Protein AF-A0A1J1JBU9-F1 (afdb_monomer)

Structure (mmCIF, N/CA/C/O backbone):
data_AF-A0A1J1JBU9-F1
#
_entry.id   AF-A0A1J1JBU9-F1
#
loop_
_atom_site.group_PDB
_atom_site.id
_atom_site.type_symbol
_atom_site.label_atom_id
_atom_site.label_alt_id
_atom_site.label_comp_id
_atom_site.label_asym_id
_atom_site.label_entity_id
_atom_site.label_seq_id
_atom_site.pdbx_PDB_ins_code
_atom_site.Cartn_x
_atom_site.Cartn_y
_atom_site.Cartn_z
_atom_site.occupancy
_atom_site.B_iso_or_equiv
_atom_site.auth_seq_id
_atom_site.auth_comp_id
_atom_site.auth_asym_id
_atom_site.auth_atom_id
_atom_site.pdbx_PDB_model_num
ATOM 1 N N . MET A 1 1 ? 31.302 6.892 -19.883 1.00 49.50 1 MET A N 1
ATOM 2 C CA . MET A 1 1 ? 31.141 7.578 -18.587 1.00 49.50 1 MET A CA 1
ATOM 3 C C . MET A 1 1 ? 31.429 6.547 -17.515 1.00 49.50 1 MET A C 1
ATOM 5 O O . MET A 1 1 ? 30.830 5.484 -17.588 1.00 49.50 1 MET A O 1
ATOM 9 N N . SER A 1 2 ? 32.367 6.813 -16.609 1.00 53.41 2 SER A N 1
ATOM 10 C CA . SER A 1 2 ? 32.576 6.003 -15.405 1.00 53.41 2 SER A CA 1
ATOM 11 C C . SER A 1 2 ? 31.539 6.427 -14.364 1.00 53.41 2 SER A C 1
ATOM 13 O O . SER A 1 2 ? 31.469 7.611 -14.030 1.00 53.41 2 SER A O 1
ATOM 15 N N . PHE A 1 3 ? 30.710 5.504 -13.883 1.00 57.72 3 PHE A N 1
ATOM 16 C CA . PHE A 1 3 ? 29.814 5.781 -12.761 1.00 57.72 3 PHE A CA 1
ATOM 17 C C . PHE A 1 3 ? 30.573 5.508 -11.463 1.00 57.72 3 PHE A C 1
ATOM 19 O O . PHE A 1 3 ? 31.141 4.432 -11.307 1.00 57.72 3 PHE A O 1
ATOM 26 N N . SER A 1 4 ? 30.596 6.467 -10.539 1.00 71.12 4 SER A N 1
ATOM 27 C CA . SER A 1 4 ? 31.005 6.169 -9.167 1.00 71.12 4 SER A CA 1
ATOM 28 C C . SER A 1 4 ? 29.889 5.380 -8.471 1.00 71.12 4 SER A C 1
ATOM 30 O O . SER A 1 4 ? 28.708 5.570 -8.784 1.00 71.12 4 SER A O 1
ATOM 32 N N . THR A 1 5 ? 30.242 4.519 -7.512 1.00 74.56 5 THR A N 1
ATOM 33 C CA . THR A 1 5 ? 29.276 3.726 -6.729 1.00 74.56 5 THR A CA 1
ATOM 34 C C . THR A 1 5 ? 28.151 4.582 -6.122 1.00 74.56 5 THR A C 1
ATOM 36 O O . THR A 1 5 ? 26.988 4.224 -6.310 1.00 74.56 5 THR A O 1
ATOM 39 N N . PRO A 1 6 ? 28.420 5.763 -5.517 1.00 79.69 6 PRO A N 1
ATOM 40 C CA . PRO A 1 6 ? 27.355 6.616 -4.978 1.00 79.69 6 PRO A CA 1
ATOM 41 C C . PRO A 1 6 ? 26.410 7.173 -6.051 1.00 79.69 6 PRO A C 1
ATOM 43 O O . PRO A 1 6 ? 25.198 7.229 -5.854 1.00 79.69 6 PRO A O 1
ATOM 46 N N . THR A 1 7 ? 26.939 7.575 -7.213 1.00 81.19 7 THR A N 1
ATOM 47 C CA . THR A 1 7 ? 26.108 8.080 -8.317 1.00 81.19 7 THR A CA 1
ATOM 48 C C . THR A 1 7 ? 25.222 6.979 -8.894 1.00 81.19 7 THR A C 1
ATOM 50 O O . THR A 1 7 ? 24.068 7.235 -9.236 1.00 81.19 7 THR A O 1
ATOM 53 N N . LEU A 1 8 ? 25.736 5.752 -8.988 1.00 82.19 8 LEU A N 1
ATOM 54 C CA . LEU A 1 8 ? 24.958 4.609 -9.450 1.00 82.19 8 LEU A CA 1
ATOM 55 C C . LEU A 1 8 ? 23.860 4.231 -8.450 1.00 82.19 8 LEU A C 1
ATOM 57 O O . LEU A 1 8 ? 22.735 3.981 -8.871 1.00 82.19 8 LEU A O 1
ATOM 61 N N . GLN A 1 9 ? 24.154 4.258 -7.150 1.00 84.44 9 GLN A N 1
ATOM 62 C CA . GLN A 1 9 ? 23.177 3.983 -6.096 1.00 84.44 9 GLN A CA 1
ATOM 63 C C . GLN A 1 9 ? 22.004 4.971 -6.134 1.00 84.44 9 GLN A C 1
ATOM 65 O O . GLN A 1 9 ? 20.851 4.550 -6.147 1.00 84.44 9 GLN A O 1
ATOM 70 N N . LEU A 1 10 ? 22.285 6.274 -6.238 1.00 87.38 10 LEU A N 1
ATOM 71 C CA . LEU A 1 10 ? 21.238 7.293 -6.375 1.00 87.38 10 LEU A CA 1
ATOM 72 C C . LEU A 1 10 ? 20.350 7.036 -7.598 1.00 87.38 10 LEU A C 1
ATOM 74 O O . LEU A 1 10 ? 19.128 7.126 -7.515 1.00 87.38 10 LEU A O 1
ATOM 78 N N . LYS A 1 11 ? 20.962 6.670 -8.728 1.00 87.81 11 LYS A N 1
ATOM 79 C CA . LYS A 1 11 ? 20.240 6.373 -9.967 1.00 87.81 11 LYS A CA 1
ATOM 80 C C . LYS A 1 11 ? 19.391 5.106 -9.862 1.00 87.81 11 LYS A C 1
ATOM 82 O O . LYS A 1 11 ? 18.284 5.076 -10.391 1.00 87.81 11 LYS A O 1
ATOM 87 N N . ILE A 1 12 ? 19.899 4.071 -9.193 1.00 90.88 12 ILE A N 1
ATOM 88 C CA . ILE A 1 12 ? 19.150 2.849 -8.881 1.00 90.88 12 ILE A CA 1
ATOM 89 C C . ILE A 1 12 ? 17.897 3.205 -8.079 1.00 90.88 12 ILE A C 1
ATOM 91 O O . ILE A 1 12 ? 16.801 2.851 -8.505 1.00 90.88 12 ILE A O 1
ATOM 95 N N . SER A 1 13 ? 18.043 3.957 -6.984 1.00 91.62 13 SER A N 1
ATOM 96 C CA . SER A 1 13 ? 16.909 4.370 -6.151 1.00 91.62 13 SER A CA 1
ATOM 97 C C . SER A 1 13 ? 15.900 5.223 -6.925 1.00 91.62 13 SER A C 1
ATOM 99 O O . SER A 1 13 ? 14.698 5.002 -6.810 1.00 91.62 13 SER A O 1
ATOM 101 N N . GLU A 1 14 ? 16.359 6.150 -7.773 1.00 91.88 14 GLU A N 1
ATOM 102 C CA . GLU A 1 14 ? 15.471 6.968 -8.610 1.00 91.88 14 GLU A CA 1
ATOM 103 C C . GLU A 1 14 ? 14.667 6.111 -9.604 1.00 91.88 14 GLU A C 1
ATOM 105 O O . GLU A 1 14 ? 13.453 6.278 -9.753 1.00 91.88 14 GLU A O 1
ATOM 110 N N . VAL A 1 15 ? 15.329 5.171 -10.288 1.00 92.38 15 VAL A N 1
ATOM 111 C CA . VAL A 1 15 ? 14.668 4.274 -11.245 1.00 92.38 15 VAL A CA 1
ATOM 112 C C . VAL A 1 15 ? 13.695 3.337 -10.532 1.00 92.38 15 VAL A C 1
ATOM 114 O O . VAL A 1 15 ? 12.565 3.191 -10.999 1.00 92.38 15 VAL A O 1
ATOM 117 N N . ALA A 1 16 ? 14.087 2.760 -9.394 1.00 93.69 16 ALA A N 1
ATOM 118 C CA . ALA A 1 16 ? 13.219 1.921 -8.572 1.00 93.69 16 ALA A CA 1
ATOM 119 C C . ALA A 1 16 ? 11.968 2.688 -8.120 1.00 93.69 16 ALA A C 1
ATOM 121 O O . ALA A 1 16 ? 10.846 2.216 -8.306 1.00 93.69 16 ALA A O 1
ATOM 122 N N . GLN A 1 17 ? 12.127 3.921 -7.631 1.00 93.56 17 GLN A N 1
ATOM 123 C CA . GLN A 1 17 ? 10.994 4.756 -7.239 1.00 93.56 17 GLN A CA 1
ATOM 124 C C . GLN A 1 17 ? 10.043 5.013 -8.416 1.00 93.56 17 GLN A C 1
ATOM 126 O O . GLN A 1 17 ? 8.830 4.853 -8.278 1.00 93.56 17 GLN A O 1
ATOM 131 N N . ARG A 1 18 ? 10.567 5.357 -9.599 1.00 93.69 18 ARG A N 1
ATOM 132 C CA . ARG A 1 18 ? 9.730 5.584 -10.789 1.00 93.69 18 ARG A CA 1
ATOM 133 C C . ARG A 1 18 ? 9.019 4.320 -11.270 1.00 93.69 18 ARG A C 1
ATOM 135 O O . ARG A 1 18 ? 7.894 4.424 -11.751 1.00 93.69 18 ARG A O 1
ATOM 142 N N . LEU A 1 19 ? 9.644 3.152 -11.137 1.00 94.38 19 LEU A N 1
ATOM 143 C CA . LEU A 1 19 ? 9.018 1.864 -11.435 1.00 94.38 19 LEU A CA 1
ATOM 144 C C . LEU A 1 19 ? 7.849 1.572 -10.484 1.00 94.38 19 LEU A C 1
ATOM 146 O O . LEU A 1 19 ? 6.773 1.198 -10.953 1.00 94.38 19 LEU A O 1
ATOM 150 N N . ARG A 1 20 ? 8.002 1.826 -9.176 1.00 95.19 20 ARG A N 1
ATOM 151 C CA . ARG A 1 20 ? 6.895 1.673 -8.212 1.00 95.19 20 ARG A CA 1
ATOM 152 C C . ARG A 1 20 ? 5.715 2.575 -8.543 1.00 95.19 20 ARG A C 1
ATOM 154 O O . ARG A 1 20 ? 4.578 2.122 -8.488 1.00 95.19 20 ARG A O 1
ATOM 161 N N . LEU A 1 21 ? 5.963 3.810 -8.982 1.00 95.00 21 LEU A N 1
ATOM 162 C CA . LEU A 1 21 ? 4.896 4.743 -9.373 1.00 95.00 21 LEU A CA 1
ATOM 163 C C . LEU A 1 21 ? 4.036 4.262 -10.558 1.00 95.00 21 LEU A C 1
ATOM 165 O O . LEU A 1 21 ? 2.964 4.821 -10.778 1.00 95.00 21 LEU A O 1
ATOM 169 N N . LEU A 1 22 ? 4.468 3.246 -11.316 1.00 95.69 22 LEU A N 1
ATOM 170 C CA . LEU A 1 22 ? 3.650 2.635 -12.372 1.00 95.69 22 LEU A CA 1
ATOM 171 C C . LEU A 1 22 ? 2.566 1.695 -11.831 1.00 95.69 22 LEU A C 1
ATOM 173 O O . LEU A 1 22 ? 1.611 1.385 -12.535 1.00 95.69 22 LEU A O 1
ATOM 177 N N . THR A 1 23 ? 2.743 1.188 -10.613 1.00 95.31 23 THR A N 1
ATOM 178 C CA . THR A 1 23 ? 1.932 0.091 -10.059 1.00 95.31 23 THR A CA 1
ATOM 179 C C . THR A 1 23 ? 1.516 0.317 -8.612 1.00 95.31 23 THR A C 1
ATOM 181 O O . THR A 1 23 ? 0.792 -0.500 -8.056 1.00 95.31 23 THR A O 1
ATOM 184 N N . GLN A 1 24 ? 1.918 1.423 -7.989 1.00 96.94 24 GLN A N 1
ATOM 185 C CA . GLN A 1 24 ? 1.592 1.723 -6.602 1.00 96.94 24 GLN A CA 1
ATOM 186 C C . GLN A 1 24 ? 1.018 3.128 -6.447 1.00 96.94 24 GLN A C 1
ATOM 188 O O . GLN A 1 24 ? 1.472 4.081 -7.081 1.00 96.94 24 GLN A O 1
ATOM 193 N N . ILE A 1 25 ? 0.032 3.254 -5.560 1.00 96.75 25 ILE A N 1
ATOM 194 C CA . ILE A 1 25 ? -0.525 4.537 -5.124 1.00 96.75 25 ILE A CA 1
ATOM 195 C C . ILE A 1 25 ? -0.326 4.639 -3.620 1.00 96.75 25 ILE A C 1
ATOM 197 O O . ILE A 1 25 ? -0.803 3.780 -2.877 1.00 96.75 25 ILE A O 1
ATOM 201 N N . ASN A 1 26 ? 0.338 5.704 -3.176 1.00 96.81 26 ASN A N 1
ATOM 202 C CA . ASN A 1 26 ? 0.398 6.047 -1.764 1.00 96.81 26 ASN A CA 1
ATOM 203 C C . ASN A 1 26 ? -0.973 6.580 -1.317 1.00 96.81 26 ASN A C 1
ATOM 205 O O . ASN A 1 26 ? -1.441 7.585 -1.843 1.00 96.81 26 ASN A O 1
ATOM 209 N N . LEU A 1 27 ? -1.617 5.910 -0.362 1.00 97.56 27 LEU A N 1
ATOM 210 C CA . LEU A 1 27 ? -2.900 6.326 0.212 1.00 97.56 27 LEU A CA 1
ATOM 211 C C . LEU A 1 27 ? -2.742 7.139 1.498 1.00 97.56 27 LEU A C 1
ATOM 213 O O . LEU A 1 27 ? -3.710 7.753 1.943 1.00 97.56 27 LEU A O 1
ATOM 217 N N . GLN A 1 28 ? -1.549 7.151 2.092 1.00 96.94 28 GLN A N 1
ATOM 218 C CA . GLN A 1 28 ? -1.258 7.799 3.366 1.00 96.94 28 GLN A CA 1
ATOM 219 C C . GLN A 1 28 ? -1.810 9.239 3.475 1.00 96.94 28 GLN A C 1
ATOM 221 O O . GLN A 1 28 ? -2.500 9.517 4.452 1.00 96.94 28 GLN A O 1
ATOM 226 N N . PRO A 1 29 ? -1.620 10.154 2.499 1.00 97.12 29 PRO A N 1
ATOM 227 C CA . PRO A 1 29 ? -2.111 11.535 2.621 1.00 97.12 29 PRO A CA 1
ATOM 228 C C . PRO A 1 29 ? -3.600 11.703 2.327 1.00 97.12 29 PRO A C 1
ATOM 230 O O . PRO A 1 29 ? -4.127 12.806 2.436 1.00 97.12 29 PRO A O 1
ATOM 233 N N . HIS A 1 30 ? -4.280 10.645 1.897 1.00 97.25 30 HIS A N 1
ATOM 234 C CA . HIS A 1 30 ? -5.629 10.751 1.358 1.00 97.25 30 HIS A CA 1
ATOM 235 C C . HIS A 1 30 ? -6.706 10.331 2.363 1.00 97.25 30 HIS A C 1
ATOM 237 O O . HIS A 1 30 ? -7.892 10.455 2.062 1.00 97.25 30 HIS A O 1
ATOM 243 N N . TRP A 1 31 ? -6.323 9.826 3.536 1.00 98.38 31 TRP A N 1
ATOM 244 C CA . TRP A 1 31 ? -7.263 9.414 4.574 1.00 98.38 31 TRP A CA 1
ATOM 245 C C . TRP A 1 31 ? -8.012 10.602 5.187 1.00 98.38 31 TRP A C 1
ATOM 247 O O . TRP A 1 31 ? -7.466 11.695 5.345 1.00 98.38 31 TRP A O 1
ATOM 257 N N . GLN A 1 32 ? -9.259 10.356 5.583 1.00 98.12 32 GLN A N 1
ATOM 258 C CA . GLN A 1 32 ? -10.045 11.250 6.431 1.00 98.12 32 GLN A CA 1
ATOM 259 C C . GLN A 1 32 ? -10.190 10.630 7.818 1.00 98.12 32 GLN A C 1
ATOM 261 O O . GLN A 1 32 ? -10.494 9.444 7.936 1.00 98.12 32 GLN A O 1
ATOM 266 N N . VAL A 1 33 ? -9.992 11.424 8.862 1.00 98.12 33 VAL A N 1
ATOM 267 C CA . VAL A 1 33 ? -10.332 11.070 10.239 1.00 98.12 33 VAL A CA 1
ATOM 268 C C . VAL A 1 33 ? -11.841 11.176 10.404 1.00 98.12 33 VAL A C 1
ATOM 270 O O . VAL A 1 33 ? -12.419 12.199 10.059 1.00 98.12 33 VAL A O 1
ATOM 273 N N . ILE A 1 34 ? -12.464 10.128 10.941 1.00 97.06 34 ILE A N 1
ATOM 274 C CA . ILE A 1 34 ? -13.923 10.002 11.107 1.00 97.06 34 ILE A CA 1
ATOM 275 C C . ILE A 1 34 ? -14.293 9.608 12.547 1.00 97.06 34 ILE A C 1
ATOM 277 O O . ILE A 1 34 ? -15.109 8.714 12.802 1.00 97.06 34 ILE A O 1
ATOM 281 N N . ASN A 1 35 ? -13.619 10.212 13.526 1.00 92.06 35 ASN A N 1
ATOM 282 C CA . ASN A 1 35 ? -13.848 9.905 14.935 1.00 92.06 35 ASN A CA 1
ATOM 283 C C . ASN A 1 35 ? -15.279 10.291 15.368 1.00 92.06 35 ASN A C 1
ATOM 285 O O . ASN A 1 35 ? -15.774 11.356 14.996 1.00 92.06 35 ASN A O 1
ATOM 289 N N . PRO A 1 36 ? -15.965 9.471 16.188 1.00 85.75 36 PRO A N 1
ATOM 290 C CA . PRO A 1 36 ? -17.318 9.787 16.637 1.00 85.75 36 PRO A CA 1
ATOM 291 C C . PRO A 1 36 ? -17.384 11.107 17.415 1.00 85.75 36 PRO A C 1
ATOM 293 O O . PRO A 1 36 ? -16.692 11.272 18.416 1.00 85.75 36 PRO A O 1
ATOM 296 N N . GLY A 1 37 ? -18.275 12.009 16.999 1.00 85.88 37 GLY A N 1
ATOM 297 C CA . GLY A 1 37 ? -18.486 13.301 17.663 1.00 85.88 37 GLY A CA 1
ATOM 298 C C . GLY A 1 37 ? -17.577 14.430 17.170 1.00 85.88 37 GLY A C 1
ATOM 299 O O . GLY A 1 37 ? -17.748 15.568 17.602 1.00 85.88 37 GLY A O 1
ATOM 300 N N . GLU A 1 38 ? -16.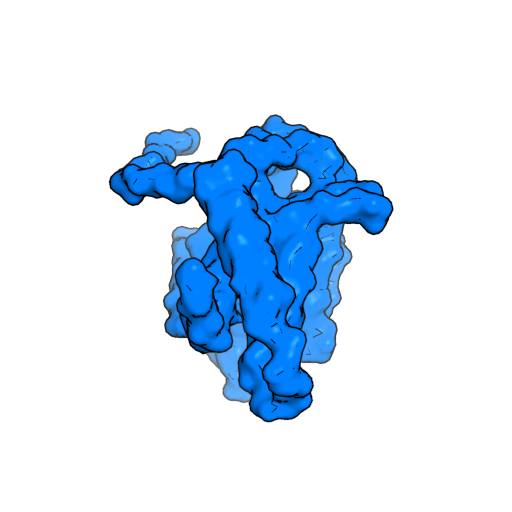669 14.139 16.240 1.00 88.12 38 GLU A N 1
ATOM 301 C CA . GLU A 1 38 ? -15.859 15.122 15.525 1.00 88.12 38 GL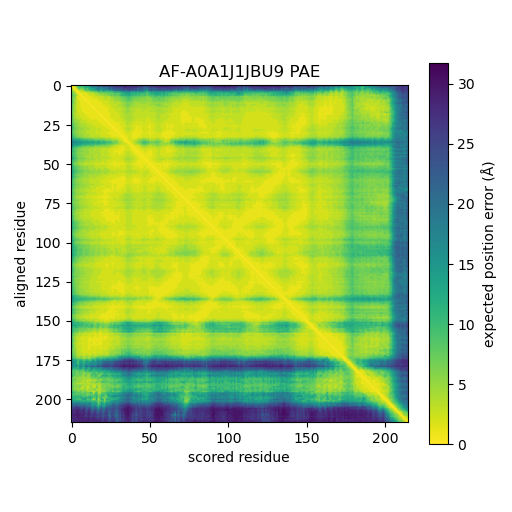U A CA 1
ATOM 302 C C . GLU A 1 38 ? -16.359 15.246 14.079 1.00 88.12 38 GLU A C 1
ATOM 304 O O . GLU A 1 38 ? -17.023 14.351 13.557 1.00 88.12 38 GLU A O 1
ATOM 309 N N . SER A 1 39 ? -16.089 16.383 13.435 1.00 91.69 39 SER A N 1
ATOM 310 C CA . SER A 1 39 ? -16.308 16.503 11.990 1.00 91.69 39 SER A CA 1
ATOM 311 C C . SER A 1 39 ? -15.171 15.822 11.237 1.00 91.69 39 SER A C 1
ATOM 313 O O . SER A 1 39 ? -14.013 15.918 11.656 1.00 91.69 39 SER A O 1
ATOM 315 N N . ASP A 1 40 ? -15.508 15.188 10.117 1.00 95.50 40 ASP A N 1
ATOM 316 C CA . ASP A 1 40 ? -14.530 14.567 9.232 1.00 95.50 40 ASP A CA 1
ATOM 317 C C . ASP A 1 40 ? -13.478 15.597 8.792 1.00 95.50 40 ASP A C 1
ATOM 319 O O . ASP A 1 40 ? -13.809 16.727 8.416 1.00 95.50 40 ASP A O 1
ATOM 323 N N . HIS A 1 41 ? -12.204 15.219 8.860 1.00 96.19 41 HIS A N 1
ATOM 324 C CA . HIS A 1 41 ? -11.090 16.092 8.490 1.00 96.19 41 HIS A CA 1
ATOM 325 C C . HIS A 1 41 ? -9.909 15.285 7.936 1.00 96.19 41 HIS A C 1
ATOM 327 O O . HIS A 1 41 ? -9.755 14.110 8.276 1.00 96.19 41 HIS A O 1
ATOM 333 N N . PRO A 1 42 ? -9.053 15.880 7.087 1.00 97.31 42 PRO A N 1
ATOM 334 C CA . PRO A 1 42 ? -7.892 15.183 6.547 1.00 97.31 42 PRO A CA 1
ATOM 335 C C . PRO A 1 42 ? -6.894 14.819 7.647 1.00 97.31 42 PRO A C 1
ATOM 337 O O . PRO A 1 42 ? -6.763 15.522 8.650 1.00 97.31 42 PRO A O 1
ATOM 340 N N . VAL A 1 43 ? -6.163 13.728 7.434 1.00 97.44 43 VAL A N 1
ATOM 341 C CA . VAL A 1 43 ? -5.089 13.304 8.338 1.00 97.44 43 VAL A CA 1
ATOM 342 C C . VAL A 1 43 ? -3.891 14.254 8.305 1.00 97.44 43 VAL A C 1
ATOM 344 O O . VAL A 1 43 ? -3.549 14.826 7.270 1.00 97.44 43 VAL A O 1
ATOM 347 N N . GLU A 1 44 ? -3.198 14.358 9.436 1.00 96.50 44 GLU A N 1
ATOM 348 C CA . GLU A 1 44 ? -1.871 14.968 9.506 1.00 96.50 44 GLU A CA 1
ATOM 349 C C . GLU A 1 44 ? -0.788 13.901 9.314 1.00 96.50 44 GLU A C 1
ATOM 351 O O . GLU A 1 44 ? -0.851 12.818 9.901 1.00 96.50 44 GLU A O 1
ATOM 356 N N . ILE A 1 45 ? 0.229 14.222 8.512 1.00 97.25 45 ILE A N 1
ATOM 357 C CA . ILE A 1 45 ? 1.392 13.362 8.284 1.00 97.25 45 ILE A CA 1
ATOM 358 C C . ILE A 1 45 ? 2.618 13.967 8.967 1.00 97.25 45 ILE A C 1
ATOM 360 O O . ILE A 1 45 ? 2.878 15.164 8.853 1.00 97.25 45 ILE A O 1
ATOM 364 N N . ASN A 1 46 ? 3.382 13.134 9.675 1.00 96.12 46 ASN A N 1
ATOM 365 C CA . ASN A 1 46 ? 4.621 13.560 10.325 1.00 96.12 46 ASN A CA 1
ATOM 366 C C . ASN A 1 46 ? 5.850 13.452 9.402 1.00 96.12 46 ASN A C 1
ATOM 368 O O . ASN A 1 46 ? 5.781 12.961 8.282 1.00 96.12 46 ASN A O 1
ATOM 372 N N . GLU A 1 47 ? 7.013 13.860 9.908 1.00 96.00 47 GLU A N 1
ATOM 373 C CA . GLU A 1 47 ? 8.296 13.821 9.183 1.00 96.00 47 GLU A CA 1
ATOM 374 C C . GLU A 1 47 ? 8.740 12.413 8.746 1.00 96.00 47 GLU A C 1
ATOM 376 O O . GLU A 1 47 ? 9.603 12.285 7.884 1.00 96.00 47 GLU A O 1
ATOM 381 N N . LYS A 1 48 ? 8.170 11.356 9.341 1.00 95.19 48 LYS A N 1
ATOM 382 C CA . LYS A 1 48 ? 8.409 9.954 8.963 1.00 95.19 48 LYS A CA 1
ATOM 383 C C . LYS A 1 48 ? 7.374 9.430 7.968 1.00 95.19 48 LYS A C 1
ATOM 385 O O . LYS A 1 48 ? 7.313 8.231 7.744 1.00 95.19 48 LYS A O 1
ATOM 390 N N . GLU A 1 49 ? 6.533 10.307 7.431 1.00 96.06 49 GLU A N 1
ATOM 391 C CA . GLU A 1 49 ? 5.416 9.967 6.551 1.00 96.06 49 GLU A CA 1
ATOM 392 C C . GLU A 1 49 ? 4.334 9.093 7.211 1.00 96.06 49 GLU A C 1
ATOM 394 O O . GLU A 1 49 ? 3.498 8.509 6.535 1.00 96.06 49 GLU A O 1
ATOM 399 N N . HIS A 1 50 ? 4.283 9.025 8.544 1.00 97.94 50 HIS A N 1
ATOM 400 C CA . HIS A 1 50 ? 3.232 8.285 9.248 1.00 97.94 50 HIS A CA 1
ATOM 401 C C . HIS A 1 50 ? 2.028 9.184 9.537 1.00 97.94 50 HIS A C 1
ATOM 403 O O . HIS A 1 50 ? 2.177 10.401 9.638 1.00 97.94 50 HIS A O 1
ATOM 409 N N . ILE A 1 51 ? 0.866 8.574 9.796 1.00 98.44 51 ILE A N 1
ATOM 410 C CA . ILE A 1 51 ? -0.275 9.249 10.440 1.00 98.44 51 ILE A CA 1
ATOM 411 C C . ILE A 1 51 ? -0.207 8.935 11.939 1.00 98.44 51 ILE A C 1
ATOM 413 O O . ILE A 1 51 ? -0.550 7.813 12.331 1.00 98.44 51 ILE A O 1
ATOM 417 N N . PRO A 1 52 ? 0.292 9.851 12.790 1.00 97.88 52 PRO A N 1
ATOM 418 C CA . PRO A 1 52 ? 0.411 9.606 14.220 1.00 97.88 52 PRO A CA 1
ATOM 419 C C . PRO A 1 52 ? -0.881 9.955 14.967 1.00 97.88 52 PRO A C 1
ATOM 421 O O . PRO A 1 52 ? -1.602 10.876 14.596 1.00 97.88 52 PRO A O 1
ATOM 424 N N . TRP A 1 53 ? -1.112 9.311 16.110 1.00 97.38 53 TRP A N 1
ATOM 425 C CA . TRP A 1 53 ? -2.096 9.782 17.092 1.00 97.38 53 TRP A CA 1
ATOM 426 C C . TRP A 1 53 ? -1.619 9.561 18.530 1.00 97.38 53 TRP A C 1
ATOM 428 O O . TRP A 1 53 ? -0.560 8.984 18.788 1.00 97.38 53 TRP A O 1
ATOM 438 N N . ALA A 1 54 ? -2.344 10.128 19.493 1.00 97.19 54 ALA A N 1
ATOM 439 C CA . ALA A 1 54 ? -1.928 10.148 20.892 1.00 97.19 54 ALA A CA 1
ATOM 440 C C . ALA A 1 54 ? -1.840 8.742 21.518 1.00 97.19 54 ALA A C 1
ATOM 442 O O . ALA A 1 54 ? -2.571 7.823 21.149 1.00 97.19 54 ALA A O 1
ATOM 443 N N . ALA A 1 55 ? -0.933 8.594 22.487 1.00 97.06 55 ALA A N 1
ATOM 444 C CA . ALA A 1 55 ? -0.814 7.402 23.324 1.00 97.06 55 ALA A CA 1
ATOM 445 C C . ALA A 1 55 ? -1.999 7.272 24.293 1.00 97.06 55 ALA A C 1
ATOM 447 O O . ALA A 1 55 ? -2.772 8.215 24.471 1.00 97.06 55 ALA A O 1
ATOM 448 N N . GLY A 1 56 ? -2.100 6.132 24.977 1.00 97.25 56 GLY A N 1
ATOM 449 C CA . GLY A 1 56 ? -3.068 5.944 26.058 1.00 97.25 56 GLY A CA 1
ATOM 450 C C . GLY A 1 56 ? -4.377 5.320 25.592 1.00 97.25 56 GLY A C 1
ATOM 451 O O . GLY A 1 56 ? -5.443 5.752 26.032 1.00 97.25 56 GLY A O 1
ATOM 452 N N . LYS A 1 57 ? -4.297 4.309 24.714 1.00 97.06 57 LYS A N 1
ATOM 453 C CA . LYS A 1 57 ? -5.460 3.556 24.207 1.00 97.06 57 LYS A CA 1
ATOM 454 C C . LYS A 1 57 ? -6.493 4.433 23.500 1.00 97.06 57 LYS A C 1
ATOM 456 O O . LYS A 1 57 ? -7.695 4.196 23.597 1.00 97.06 57 LYS A O 1
ATOM 461 N N . GLN A 1 58 ? -6.014 5.454 22.799 1.00 97.06 58 GLN A N 1
ATOM 462 C CA . GLN A 1 58 ? -6.858 6.341 22.010 1.00 97.06 58 GLN A CA 1
ATOM 463 C C . GLN A 1 58 ? -7.244 5.657 20.703 1.00 97.06 58 GLN A C 1
ATOM 465 O O . GLN A 1 58 ? -6.410 5.010 20.063 1.00 97.06 58 GLN A O 1
ATOM 470 N N . VAL A 1 59 ? -8.508 5.820 20.324 1.00 97.00 59 VAL A N 1
ATOM 471 C CA . VAL A 1 59 ? -9.057 5.308 19.069 1.00 97.00 59 VAL A CA 1
ATOM 472 C C . VAL A 1 59 ? -8.838 6.354 17.980 1.00 97.00 59 VAL A C 1
ATOM 474 O O . VAL A 1 59 ? -9.194 7.515 18.163 1.00 97.00 59 VAL A O 1
ATOM 477 N N . LEU A 1 60 ? -8.297 5.929 16.844 1.00 97.94 60 LEU A N 1
ATOM 478 C CA . LEU A 1 60 ? -8.296 6.667 15.591 1.00 97.94 60 LEU A CA 1
ATOM 479 C C . LEU A 1 60 ? -9.139 5.890 14.580 1.00 97.94 60 LEU A C 1
ATOM 481 O O . LEU A 1 60 ? -8.831 4.736 14.273 1.00 97.94 60 LEU A O 1
ATOM 485 N N . LYS A 1 61 ? -10.190 6.521 14.053 1.00 98.38 61 LYS A N 1
ATOM 486 C CA . LYS A 1 61 ? -10.961 5.987 12.931 1.00 98.38 61 LYS A CA 1
ATOM 487 C C . LYS A 1 61 ? -10.629 6.731 11.651 1.00 98.38 61 LYS A C 1
ATOM 489 O O . LYS A 1 61 ? -10.679 7.959 11.629 1.00 98.38 61 LYS A O 1
ATOM 494 N N . LEU A 1 62 ? -10.323 5.987 10.594 1.00 98.62 62 LEU A N 1
ATOM 495 C CA . LEU A 1 62 ? -9.969 6.530 9.286 1.00 98.62 62 LEU A CA 1
ATOM 496 C C . LEU A 1 62 ? -10.901 5.984 8.207 1.00 98.62 62 LEU A C 1
ATOM 498 O O . LEU A 1 62 ? -11.267 4.812 8.261 1.00 98.62 62 LEU A O 1
ATOM 50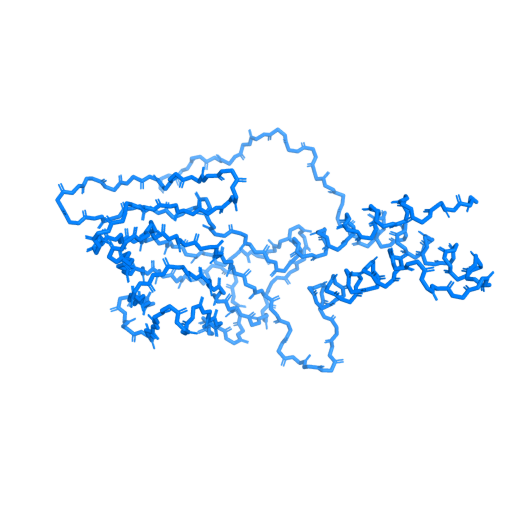2 N N . ARG A 1 63 ? -11.228 6.806 7.207 1.00 98.50 63 ARG A N 1
ATOM 503 C CA . ARG A 1 63 ? -11.960 6.404 5.999 1.00 98.50 63 ARG A CA 1
ATOM 504 C C . ARG A 1 63 ? -11.222 6.827 4.733 1.00 98.50 63 ARG A C 1
ATOM 506 O O . ARG A 1 63 ? -10.650 7.916 4.671 1.00 98.50 63 ARG A O 1
ATOM 513 N N . GLN A 1 64 ? -11.270 5.966 3.723 1.00 97.94 64 GLN A N 1
ATOM 514 C CA . GLN A 1 64 ? -10.787 6.227 2.372 1.00 97.94 64 GLN A CA 1
ATOM 515 C C . GLN A 1 64 ? -11.740 5.617 1.342 1.00 97.94 64 GLN A C 1
ATOM 517 O O . GLN A 1 64 ? -12.233 4.511 1.539 1.00 97.94 64 GLN A O 1
ATOM 522 N N . LYS A 1 65 ? -11.938 6.296 0.210 1.00 98.06 65 LYS A N 1
ATOM 523 C CA . LYS A 1 65 ? -12.552 5.718 -0.985 1.00 98.06 65 LYS A CA 1
ATOM 524 C C . LYS A 1 65 ? -11.500 5.567 -2.081 1.00 98.06 65 LYS A C 1
ATOM 526 O O . LYS A 1 65 ? -10.922 6.542 -2.549 1.00 98.06 65 LYS A O 1
ATOM 531 N N . ILE A 1 66 ? -11.271 4.335 -2.514 1.00 98.19 66 ILE A N 1
ATOM 532 C CA . ILE A 1 66 ? -10.400 4.026 -3.648 1.00 98.19 66 ILE A CA 1
ATOM 533 C C . ILE A 1 66 ? -11.278 3.942 -4.892 1.00 98.19 66 ILE A C 1
ATOM 535 O O . ILE A 1 66 ? -12.240 3.182 -4.905 1.00 98.19 66 ILE A O 1
ATOM 539 N N . ILE A 1 67 ? -10.925 4.693 -5.935 1.00 98.25 67 ILE A N 1
ATOM 540 C CA . ILE A 1 67 ? -11.498 4.553 -7.278 1.00 98.25 67 ILE A CA 1
ATOM 541 C C . ILE A 1 67 ? -10.358 4.138 -8.200 1.00 98.25 67 ILE A C 1
ATOM 543 O O . ILE A 1 67 ? -9.362 4.857 -8.310 1.00 98.25 67 ILE A O 1
ATOM 547 N N . VAL A 1 68 ? -10.474 2.977 -8.842 1.00 98.31 68 VAL A N 1
ATOM 548 C CA . VAL A 1 68 ? -9.402 2.438 -9.683 1.00 98.31 68 VAL A CA 1
ATOM 549 C C . VAL A 1 68 ? -9.198 3.336 -10.908 1.00 98.31 68 VAL A C 1
ATOM 551 O O . VAL A 1 68 ? -10.115 3.472 -11.727 1.00 98.31 68 VAL A O 1
ATOM 554 N N . PRO A 1 69 ? -8.009 3.942 -11.089 1.00 97.50 69 PRO A N 1
ATOM 555 C CA . PRO A 1 69 ? -7.739 4.740 -12.268 1.00 97.50 69 PRO A CA 1
ATOM 556 C C . PRO A 1 69 ? -7.520 3.841 -13.489 1.00 97.50 69 PRO A C 1
ATOM 558 O O . PRO A 1 69 ? -7.223 2.653 -13.386 1.00 97.50 69 PRO A O 1
ATOM 561 N N . ARG A 1 70 ? -7.635 4.421 -14.686 1.00 97.12 70 ARG A N 1
ATOM 562 C CA . ARG A 1 70 ? -7.331 3.702 -15.935 1.00 97.12 70 ARG A CA 1
ATOM 563 C C . ARG A 1 70 ? -5.863 3.275 -16.009 1.00 97.12 70 ARG A C 1
ATOM 565 O O . ARG A 1 70 ? -5.553 2.191 -16.502 1.00 97.12 70 ARG A O 1
ATOM 572 N N . GLU A 1 71 ? -4.984 4.156 -15.557 1.00 95.94 71 GLU A N 1
ATOM 573 C CA . GLU A 1 71 ? -3.539 4.027 -15.674 1.00 95.94 71 GLU A CA 1
ATOM 574 C C . GLU A 1 71 ? -2.835 4.794 -14.553 1.00 95.94 71 GLU A C 1
ATOM 576 O O . GLU A 1 71 ? -3.379 5.766 -14.022 1.00 95.94 71 GLU A O 1
ATOM 581 N N . LEU A 1 72 ? -1.605 4.388 -14.237 1.00 95.00 72 LEU A N 1
ATOM 582 C CA . LEU A 1 72 ? -0.679 5.156 -13.406 1.00 95.00 72 LEU A CA 1
ATOM 583 C C . LEU A 1 72 ? 0.545 5.504 -14.223 1.00 95.00 72 LEU A C 1
ATOM 585 O O . LEU A 1 72 ? 1.219 4.625 -14.750 1.00 95.00 72 LEU A O 1
ATOM 589 N N . GLN A 1 73 ? 0.812 6.802 -14.359 1.00 92.38 73 GLN A N 1
ATOM 590 C CA . GLN A 1 73 ? 1.878 7.293 -15.228 1.00 92.38 73 GLN A CA 1
ATOM 591 C C . GLN A 1 73 ? 1.783 6.678 -16.648 1.00 92.38 73 GLN A C 1
ATOM 593 O O . GLN A 1 73 ? 2.788 6.360 -17.252 1.00 92.38 73 GLN A O 1
ATOM 598 N N . GLY A 1 74 ? 0.594 6.434 -17.206 1.00 89.94 74 GLY A N 1
ATOM 599 C CA . GLY A 1 74 ? 0.463 5.781 -18.523 1.00 89.94 74 GLY A CA 1
ATOM 600 C C . GLY A 1 74 ? 0.685 4.260 -18.547 1.00 89.94 74 GLY A C 1
ATOM 601 O O . GLY A 1 74 ? 0.597 3.657 -19.615 1.00 89.94 74 GLY A O 1
ATOM 602 N N . TYR A 1 75 ? 0.947 3.614 -17.405 1.00 91.69 75 TYR A N 1
ATOM 603 C CA . TYR A 1 75 ? 0.924 2.156 -17.285 1.00 91.69 75 TYR A CA 1
ATOM 604 C C . TYR A 1 75 ? -0.517 1.673 -17.041 1.00 91.69 75 TYR A C 1
ATOM 606 O O . TYR A 1 75 ? -1.129 2.089 -16.053 1.00 91.69 75 TYR A O 1
ATOM 614 N N . PRO A 1 76 ? -1.095 0.835 -17.922 1.00 93.94 76 PRO A N 1
ATOM 615 C CA . PRO A 1 76 ? -2.491 0.420 -17.820 1.00 93.94 76 PRO A CA 1
ATOM 616 C C . PRO A 1 76 ? -2.712 -0.515 -16.627 1.00 93.94 76 PRO A C 1
ATOM 618 O O . PRO A 1 76 ? -1.973 -1.479 -16.448 1.00 93.94 76 PRO A O 1
ATOM 621 N N . LEU A 1 77 ? -3.770 -0.262 -15.851 1.00 95.62 77 LEU A N 1
ATOM 622 C CA . LEU A 1 77 ? -4.082 -1.063 -14.659 1.00 95.62 77 LEU A CA 1
ATOM 623 C C . LEU A 1 77 ? -5.124 -2.161 -14.885 1.00 95.62 77 LEU A C 1
ATOM 625 O O . LEU A 1 77 ? -5.283 -3.046 -14.048 1.00 95.62 77 LEU A O 1
ATOM 629 N N . ILE A 1 78 ? -5.860 -2.098 -15.995 1.00 96.31 78 ILE A N 1
ATOM 630 C CA . ILE A 1 78 ? -6.935 -3.046 -16.297 1.00 96.31 78 ILE A CA 1
ATOM 631 C C . ILE A 1 78 ? -6.433 -4.497 -16.253 1.00 96.31 78 ILE A C 1
ATOM 633 O O . ILE A 1 78 ? -5.424 -4.842 -16.865 1.00 96.31 78 ILE A O 1
ATOM 637 N N . GLY A 1 79 ? -7.161 -5.353 -15.539 1.00 95.56 79 GLY A N 1
ATOM 638 C CA . GLY A 1 79 ? -6.837 -6.772 -15.395 1.00 95.56 79 GLY A CA 1
ATOM 639 C C . GLY A 1 79 ? -5.758 -7.097 -14.358 1.00 95.56 79 GLY A C 1
ATOM 640 O O . GLY A 1 79 ? -5.521 -8.278 -14.103 1.00 95.56 79 GLY A O 1
ATOM 641 N N . LEU A 1 80 ? -5.124 -6.096 -13.736 1.00 96.31 80 LEU A N 1
ATOM 642 C CA . LEU A 1 80 ? -4.188 -6.323 -12.634 1.00 96.31 80 LEU A CA 1
ATOM 643 C C . LEU A 1 80 ? -4.925 -6.711 -11.348 1.00 96.31 80 LEU A C 1
ATOM 645 O O . LEU A 1 80 ? -6.090 -6.365 -11.134 1.00 96.31 80 LEU A O 1
ATOM 649 N N . THR A 1 81 ? -4.224 -7.418 -10.469 1.00 97.56 81 THR A N 1
ATOM 650 C CA . THR A 1 81 ? -4.676 -7.668 -9.099 1.00 97.56 81 THR A CA 1
ATOM 651 C C . THR A 1 81 ? -4.455 -6.414 -8.265 1.00 97.56 81 THR A C 1
ATOM 653 O O . THR A 1 81 ? -3.347 -5.899 -8.231 1.00 97.56 81 THR A O 1
ATOM 656 N N . LEU A 1 82 ? -5.479 -5.937 -7.562 1.00 98.19 82 LEU A N 1
ATOM 657 C CA . LEU A 1 82 ? -5.362 -4.827 -6.621 1.00 98.19 82 LEU A CA 1
ATOM 658 C C . LEU A 1 82 ? -5.331 -5.340 -5.185 1.00 98.19 82 LEU A C 1
ATOM 660 O O . LEU A 1 82 ? -6.255 -6.026 -4.731 1.00 98.19 82 LEU A O 1
ATOM 664 N N . ARG A 1 83 ? -4.295 -4.935 -4.452 1.00 98.31 83 ARG A N 1
ATOM 665 C CA . ARG A 1 83 ? -4.163 -5.156 -3.015 1.00 98.31 83 ARG A CA 1
ATOM 666 C C . ARG A 1 83 ? -4.066 -3.848 -2.246 1.00 98.31 83 ARG A C 1
ATOM 668 O O . ARG A 1 83 ? -3.366 -2.929 -2.659 1.00 98.31 83 ARG A O 1
ATOM 675 N N . LEU A 1 84 ? -4.715 -3.813 -1.089 1.00 98.56 84 LEU A N 1
ATOM 676 C CA . LEU A 1 84 ? -4.469 -2.822 -0.052 1.00 98.56 84 LEU A CA 1
ATOM 677 C C . LEU A 1 84 ? -3.343 -3.330 0.851 1.00 98.56 84 LEU A C 1
ATOM 679 O O . LEU A 1 84 ? -3.451 -4.412 1.431 1.00 98.56 84 LEU A O 1
ATOM 683 N N . VAL A 1 85 ? -2.273 -2.552 0.968 1.00 98.38 85 VAL A N 1
ATOM 684 C CA . VAL A 1 85 ? -1.107 -2.862 1.795 1.00 98.38 85 VAL A CA 1
ATOM 685 C C . VAL A 1 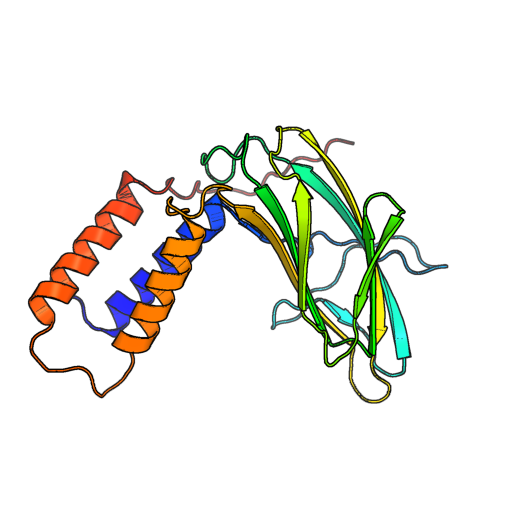85 ? -1.040 -1.869 2.937 1.00 98.38 85 VAL A C 1
ATOM 687 O O . VAL A 1 85 ? -0.954 -0.663 2.708 1.00 98.38 85 VAL A O 1
ATOM 690 N N . LEU A 1 86 ? -1.077 -2.383 4.161 1.00 98.62 86 LEU A N 1
ATOM 691 C CA . LEU A 1 86 ? -1.085 -1.583 5.379 1.00 98.62 86 LEU A CA 1
ATOM 692 C C . LEU A 1 86 ? -0.001 -2.075 6.334 1.00 98.62 86 LEU A C 1
ATOM 694 O O . LEU A 1 86 ? 0.236 -3.279 6.441 1.00 98.62 86 LEU A O 1
ATOM 698 N N . SER A 1 87 ? 0.597 -1.147 7.074 1.00 98.56 87 SER A N 1
ATOM 699 C CA . SER A 1 87 ? 1.300 -1.461 8.316 1.00 98.56 87 SER A CA 1
ATOM 700 C C . SER A 1 87 ? 0.995 -0.436 9.396 1.00 98.56 87 SER A C 1
ATOM 702 O O . SER A 1 87 ? 0.703 0.729 9.108 1.00 98.56 87 SER A O 1
ATOM 704 N N . TRP A 1 88 ? 1.043 -0.862 10.654 1.00 98.44 88 TRP A N 1
ATOM 705 C CA . TRP A 1 88 ? 0.643 -0.032 11.786 1.00 98.44 88 TRP A CA 1
ATOM 706 C C . TRP A 1 88 ? 1.473 -0.283 13.039 1.00 98.44 88 TRP A C 1
ATOM 708 O O . TRP A 1 88 ? 2.061 -1.333 13.248 1.00 98.44 88 TRP A O 1
ATOM 718 N N . TRP A 1 89 ? 1.456 0.704 13.921 1.00 98.00 89 TRP A N 1
ATOM 719 C CA . TRP A 1 89 ? 1.839 0.586 15.314 1.00 98.00 89 TRP A CA 1
ATOM 720 C C . TRP A 1 89 ? 0.601 0.894 16.157 1.00 98.00 89 TRP A C 1
ATOM 722 O O . TRP A 1 89 ? 0.292 2.053 16.448 1.00 98.00 89 TRP A O 1
ATOM 732 N N . ALA A 1 90 ? -0.160 -0.150 16.477 1.00 98.12 90 ALA A N 1
ATOM 733 C CA . ALA A 1 90 ? -1.430 -0.073 17.189 1.00 98.12 90 ALA A CA 1
ATOM 734 C C . ALA A 1 90 ? -1.613 -1.327 18.051 1.00 98.12 90 ALA A C 1
ATOM 736 O O . ALA A 1 90 ? -1.214 -2.415 17.653 1.00 98.12 90 ALA A O 1
ATOM 737 N N . GLN A 1 91 ? -2.212 -1.170 19.231 1.00 98.00 91 GLN A N 1
ATOM 738 C CA . GLN A 1 91 ? -2.568 -2.280 20.118 1.00 98.00 91 GLN A CA 1
ATOM 739 C C . GLN A 1 91 ? -3.686 -3.149 19.530 1.00 98.00 91 GLN A C 1
ATOM 741 O O . GLN A 1 91 ? -3.743 -4.337 19.815 1.00 98.00 91 GLN A O 1
ATOM 746 N N . ASP A 1 92 ? -4.582 -2.541 18.758 1.00 98.31 92 ASP A N 1
ATOM 747 C CA . ASP A 1 92 ? -5.639 -3.214 18.007 1.00 98.31 92 ASP A CA 1
ATOM 748 C C . ASP A 1 92 ? -5.852 -2.433 16.712 1.00 98.31 92 ASP A C 1
ATOM 750 O O . ASP A 1 92 ? -5.934 -1.201 16.732 1.00 98.31 92 ASP A O 1
ATOM 754 N N . ALA A 1 93 ? -5.912 -3.138 15.595 1.00 98.50 93 ALA A N 1
ATOM 755 C CA . ALA A 1 93 ? -6.202 -2.592 14.285 1.00 98.50 93 ALA A CA 1
ATOM 756 C C . ALA A 1 93 ? -7.294 -3.436 13.647 1.00 98.50 93 ALA A C 1
ATOM 758 O O . ALA A 1 93 ? -7.128 -4.639 13.478 1.00 98.50 93 ALA A O 1
ATOM 759 N N . GLN A 1 94 ? -8.401 -2.805 13.274 1.00 98.69 94 GLN A N 1
ATOM 760 C CA . GLN A 1 94 ? -9.522 -3.452 12.601 1.00 98.69 94 GLN A CA 1
ATOM 761 C C . GLN A 1 94 ? -9.733 -2.814 11.240 1.00 98.69 94 GLN A C 1
ATOM 763 O O . GLN A 1 94 ? -9.733 -1.587 11.118 1.00 98.69 94 GLN A O 1
ATOM 768 N N . ILE A 1 95 ? -9.925 -3.657 10.234 1.00 98.69 95 ILE A N 1
ATOM 769 C CA . ILE A 1 95 ? -9.980 -3.254 8.836 1.00 98.69 95 ILE A CA 1
ATOM 770 C C . ILE A 1 95 ? -11.321 -3.679 8.257 1.00 98.69 95 ILE A C 1
ATOM 772 O O . ILE A 1 95 ? -11.706 -4.853 8.323 1.00 98.69 95 ILE A O 1
ATOM 776 N N . TYR A 1 96 ? -12.006 -2.711 7.662 1.00 98.75 96 TYR A N 1
ATOM 777 C CA . TYR A 1 96 ? -13.306 -2.882 7.045 1.00 98.75 96 TYR A CA 1
ATOM 778 C C . TYR A 1 96 ? -13.236 -2.475 5.576 1.00 98.75 96 TYR A C 1
ATOM 780 O O . TYR A 1 96 ? -12.658 -1.442 5.240 1.00 98.75 96 TYR A O 1
ATOM 788 N N . ILE A 1 97 ? -13.844 -3.283 4.712 1.00 98.50 97 ILE A N 1
ATOM 789 C CA . ILE A 1 97 ? -13.959 -3.031 3.274 1.00 98.50 97 ILE A CA 1
ATOM 790 C C . ILE A 1 97 ? -15.442 -3.051 2.928 1.00 98.50 97 ILE A C 1
ATOM 792 O O . ILE A 1 97 ? -16.131 -4.018 3.246 1.00 98.50 97 ILE A O 1
ATOM 796 N N . ASN A 1 98 ? -15.949 -1.988 2.307 1.00 98.00 98 ASN A N 1
ATOM 797 C CA . ASN A 1 98 ? -17.363 -1.812 1.976 1.00 98.00 98 ASN A CA 1
ATOM 798 C C . ASN A 1 98 ? -18.277 -2.099 3.183 1.00 98.00 98 ASN A C 1
ATOM 800 O O . ASN A 1 98 ? -19.263 -2.831 3.084 1.00 98.00 98 ASN A O 1
ATOM 804 N N . ASN A 1 99 ? -17.910 -1.544 4.345 1.00 96.56 99 ASN A N 1
ATOM 805 C CA . ASN A 1 99 ? -18.598 -1.705 5.633 1.00 96.56 99 ASN A CA 1
ATOM 806 C C . ASN A 1 99 ? -18.618 -3.140 6.198 1.00 96.56 99 ASN A C 1
ATOM 808 O O . ASN A 1 99 ? -19.333 -3.418 7.161 1.00 96.56 99 ASN A O 1
ATOM 812 N N . GLN A 1 100 ? -17.827 -4.058 5.637 1.00 98.25 100 GLN A N 1
ATOM 813 C CA . GLN A 1 100 ? -17.675 -5.424 6.134 1.00 98.25 100 GLN A CA 1
ATOM 814 C C . GLN A 1 100 ? -16.332 -5.588 6.834 1.00 98.25 100 GLN A C 1
ATOM 816 O O . GLN A 1 100 ? -15.300 -5.203 6.294 1.00 98.25 100 GLN A O 1
ATOM 821 N N . PHE A 1 101 ? -16.338 -6.187 8.025 1.00 98.38 101 PHE A N 1
ATOM 822 C CA . PHE A 1 101 ? -15.106 -6.563 8.715 1.00 98.38 101 PHE A CA 1
ATOM 823 C C . PHE A 1 101 ? -14.349 -7.615 7.898 1.00 98.38 101 PHE A C 1
ATOM 825 O O . PHE A 1 101 ? -14.924 -8.645 7.543 1.00 98.38 101 PHE A O 1
ATOM 832 N N . VAL A 1 102 ? -13.067 -7.366 7.624 1.00 97.88 102 VAL A N 1
ATOM 833 C CA . VAL A 1 102 ? -12.221 -8.268 6.827 1.00 97.88 102 VAL A CA 1
ATOM 834 C C . VAL A 1 102 ? -11.108 -8.883 7.661 1.00 97.88 102 VAL A C 1
ATOM 836 O O . VAL A 1 102 ? -10.858 -10.082 7.561 1.00 97.88 102 VAL A O 1
ATOM 839 N N . GLN A 1 103 ? -10.427 -8.078 8.475 1.00 97.00 103 GLN A N 1
ATOM 840 C CA . GLN A 1 103 ? -9.266 -8.528 9.236 1.00 97.00 103 GLN A CA 1
ATOM 841 C C . GLN A 1 103 ? -9.045 -7.653 10.473 1.00 97.00 103 GLN A C 1
ATOM 843 O O . GLN A 1 103 ? -9.419 -6.479 10.493 1.00 97.00 103 GLN A O 1
ATOM 848 N N . ALA A 1 104 ? -8.389 -8.229 11.481 1.00 97.75 104 ALA A N 1
ATOM 849 C CA . ALA A 1 104 ? -7.779 -7.496 12.579 1.00 97.75 104 ALA A CA 1
ATOM 850 C C . ALA A 1 104 ? -6.313 -7.916 12.786 1.00 97.75 104 ALA A C 1
ATOM 852 O O . ALA A 1 104 ? -5.891 -8.957 12.276 1.00 97.75 104 ALA A O 1
ATOM 853 N N . GLY A 1 105 ? -5.560 -7.118 13.537 1.00 97.44 105 GLY A N 1
ATOM 854 C CA . GLY A 1 105 ? -4.225 -7.449 14.034 1.00 97.44 105 GLY A CA 1
ATOM 855 C C . GLY A 1 105 ? -3.797 -6.502 15.153 1.00 97.44 105 GLY A C 1
ATOM 856 O O . GLY A 1 105 ? -4.497 -5.538 15.462 1.00 97.44 105 GLY A O 1
ATOM 857 N N . ASP A 1 106 ? -2.662 -6.782 15.779 1.00 96.50 106 ASP A N 1
ATOM 858 C CA . ASP A 1 106 ? -2.143 -6.034 16.925 1.00 96.50 106 ASP A CA 1
ATOM 859 C C . ASP A 1 106 ? -0.709 -5.530 16.666 1.00 96.50 106 ASP A C 1
ATOM 861 O O . ASP A 1 106 ? -0.314 -5.308 15.518 1.00 96.50 106 ASP A O 1
ATOM 865 N N . LEU A 1 107 ? 0.070 -5.303 17.729 1.00 95.25 107 LEU A N 1
ATOM 866 C CA . LEU A 1 107 ? 1.464 -4.859 17.634 1.00 95.25 107 LEU A CA 1
ATOM 867 C C . LEU A 1 107 ? 2.394 -5.906 17.009 1.00 95.25 107 LEU A C 1
ATOM 869 O O . LEU A 1 107 ? 3.423 -5.541 16.437 1.00 95.25 107 LEU A O 1
ATOM 873 N N . PHE A 1 108 ? 2.056 -7.187 17.128 1.00 94.69 108 PHE A N 1
ATOM 874 C CA . PHE A 1 108 ? 2.844 -8.293 16.594 1.00 94.69 108 PHE A CA 1
ATOM 875 C C . PHE A 1 108 ? 2.387 -8.661 15.181 1.00 94.69 108 PHE A C 1
ATOM 877 O O . PHE A 1 108 ? 3.226 -8.958 14.333 1.00 94.69 108 PHE A O 1
ATOM 884 N N . ASP A 1 109 ? 1.092 -8.515 14.902 1.00 95.38 109 ASP A N 1
ATOM 885 C CA . ASP A 1 109 ? 0.494 -8.716 13.581 1.00 95.38 109 ASP A CA 1
ATOM 886 C C . ASP A 1 109 ? 0.297 -7.381 12.842 1.00 95.38 109 ASP A C 1
ATOM 888 O O . ASP A 1 109 ? -0.799 -7.042 12.407 1.00 95.38 109 ASP A O 1
ATOM 892 N N . SER A 1 110 ? 1.373 -6.600 12.712 1.00 96.25 110 SER A N 1
ATOM 893 C CA . SER A 1 110 ? 1.354 -5.178 12.326 1.00 96.25 110 SER A CA 1
ATOM 894 C C . SER A 1 110 ? 1.410 -4.881 10.821 1.00 96.25 110 SER A C 1
ATOM 896 O O . SER A 1 110 ? 1.658 -3.742 10.416 1.00 96.25 110 SER A O 1
ATOM 898 N N . TYR A 1 111 ? 1.204 -5.888 9.972 1.00 98.19 111 TYR A N 1
ATOM 899 C CA . TYR A 1 111 ? 1.285 -5.775 8.516 1.00 98.19 111 TYR A CA 1
ATOM 900 C C . TYR A 1 111 ? 0.239 -6.656 7.837 1.00 98.19 111 TYR A C 1
ATOM 902 O O . TYR A 1 111 ? 0.038 -7.807 8.225 1.00 98.19 111 TYR A O 1
ATOM 910 N N . THR A 1 112 ? -0.386 -6.157 6.769 1.00 97.56 112 THR A N 1
ATOM 911 C CA . THR A 1 112 ? -1.257 -6.985 5.927 1.00 97.56 112 THR A CA 1
ATOM 912 C C . THR A 1 112 ? -1.260 -6.566 4.459 1.00 97.56 112 THR A C 1
ATOM 914 O O . THR A 1 112 ? -0.957 -5.425 4.102 1.00 97.56 112 THR A O 1
ATOM 917 N N . ARG A 1 113 ? -1.658 -7.518 3.608 1.00 97.50 113 ARG A N 1
ATOM 918 C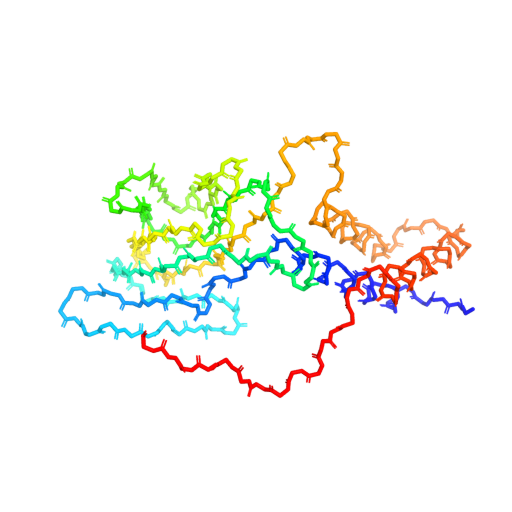 CA . ARG A 1 113 ? -1.924 -7.351 2.176 1.00 97.50 113 ARG A CA 1
ATOM 919 C C . ARG A 1 113 ? -3.295 -7.934 1.846 1.00 97.50 113 ARG A C 1
ATOM 921 O O . ARG A 1 113 ? -3.426 -9.131 1.583 1.00 97.50 113 ARG A O 1
ATOM 928 N N . ILE A 1 114 ? -4.312 -7.086 1.816 1.00 97.94 114 ILE A N 1
ATOM 929 C CA . ILE A 1 114 ? -5.698 -7.490 1.572 1.00 97.94 114 ILE A CA 1
ATOM 930 C C . ILE A 1 114 ? -5.983 -7.439 0.073 1.00 97.94 114 ILE A C 1
ATOM 932 O O . ILE A 1 114 ? -5.736 -6.426 -0.575 1.00 97.94 114 ILE A O 1
ATOM 936 N N . LEU A 1 115 ? -6.510 -8.530 -0.484 1.00 97.94 115 LEU A N 1
ATOM 937 C CA . LEU A 1 115 ? -6.999 -8.563 -1.862 1.00 97.94 115 LEU A CA 1
ATOM 938 C C . LEU A 1 115 ? -8.291 -7.742 -1.966 1.00 97.94 115 LEU A C 1
ATOM 940 O O . LEU A 1 115 ? -9.285 -8.104 -1.342 1.00 97.94 115 LEU A O 1
ATOM 944 N N . LEU A 1 116 ? -8.285 -6.679 -2.773 1.00 98.19 116 LEU A N 1
ATOM 945 C CA . LEU A 1 116 ? -9.494 -5.915 -3.097 1.00 98.19 116 LEU A CA 1
ATOM 946 C C . LEU A 1 116 ? -10.153 -6.444 -4.376 1.00 98.19 116 LEU A C 1
ATOM 948 O O . LEU A 1 116 ? -11.367 -6.608 -4.431 1.00 98.19 116 LEU A O 1
ATOM 952 N N . SER A 1 117 ? -9.349 -6.757 -5.396 1.00 98.00 117 SER A N 1
ATOM 953 C CA . SER A 1 117 ? -9.821 -7.347 -6.652 1.00 98.00 117 SER A CA 1
ATOM 954 C C . SER A 1 117 ? -8.729 -8.188 -7.301 1.00 98.00 117 SER A C 1
ATOM 956 O O . SER A 1 117 ? -7.561 -7.809 -7.300 1.00 98.00 117 SER A O 1
ATOM 958 N N . SER A 1 118 ? -9.098 -9.332 -7.875 1.00 97.19 118 SER A N 1
ATOM 959 C CA . SER A 1 118 ? -8.180 -10.199 -8.626 1.00 97.19 118 SER A CA 1
ATOM 960 C C . SER A 1 118 ? -7.944 -9.737 -10.069 1.00 97.19 118 SER A C 1
ATOM 962 O O . SER A 1 118 ? -7.028 -10.231 -10.724 1.00 97.19 118 SER A O 1
ATOM 964 N N . SER A 1 119 ? -8.771 -8.820 -10.575 1.00 97.25 119 SER A N 1
ATOM 965 C CA . SER A 1 119 ? -8.693 -8.284 -11.935 1.00 97.25 119 SER A CA 1
ATOM 966 C C . SER A 1 119 ? -9.513 -6.997 -12.019 1.00 97.25 119 SER A C 1
ATOM 968 O O . SER A 1 119 ? -10.711 -7.039 -12.308 1.00 97.25 119 SER A O 1
ATOM 970 N N . VAL A 1 120 ? -8.879 -5.852 -11.778 1.00 97.75 120 VAL A N 1
ATOM 971 C CA . VAL A 1 120 ? -9.578 -4.561 -11.728 1.00 97.75 120 VAL A CA 1
ATOM 972 C C . VAL A 1 120 ? -10.068 -4.068 -13.088 1.00 97.75 120 VAL A C 1
A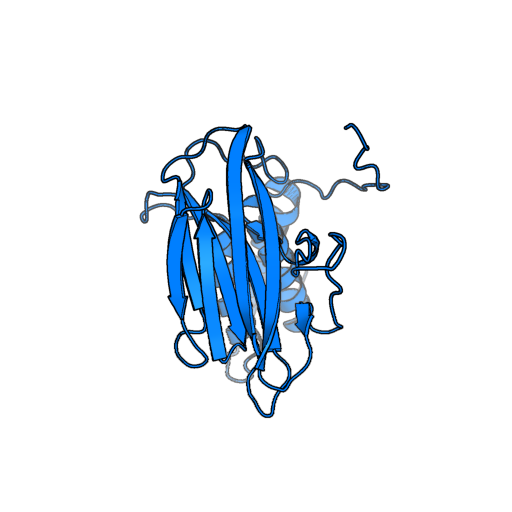TOM 974 O O . VAL A 1 120 ? -9.453 -4.320 -14.130 1.00 97.75 120 VAL A O 1
ATOM 977 N N . GLN A 1 121 ? -11.149 -3.296 -13.061 1.00 98.31 121 GLN A N 1
ATOM 978 C CA . GLN A 1 121 ? -11.603 -2.431 -14.143 1.00 98.31 121 GLN A CA 1
ATOM 979 C C . GLN A 1 121 ? -11.462 -0.955 -13.736 1.00 98.31 121 GLN A C 1
ATOM 981 O O . GLN A 1 121 ? -11.612 -0.615 -12.561 1.00 98.31 121 GLN A O 1
ATOM 986 N N . PRO A 1 122 ? -11.183 -0.041 -14.686 1.00 98.19 122 PRO A N 1
ATOM 987 C CA . PRO A 1 122 ? -11.210 1.389 -14.396 1.00 98.19 122 PRO A CA 1
ATOM 988 C C . PRO A 1 122 ? -12.586 1.814 -13.868 1.00 98.19 122 PRO A C 1
ATOM 990 O O . PRO A 1 122 ? -13.600 1.542 -14.511 1.00 98.19 122 PRO A O 1
ATOM 993 N N . GLY A 1 123 ? -12.607 2.519 -12.738 1.00 98.12 123 GLY A N 1
ATOM 994 C CA . GLY A 1 123 ? -13.830 2.945 -12.060 1.00 98.12 123 GLY A CA 1
ATOM 995 C C . GLY A 1 123 ? -14.352 1.980 -10.994 1.00 98.12 123 GLY A C 1
ATOM 996 O O . GLY A 1 123 ? -15.323 2.337 -10.337 1.00 98.12 123 GLY A O 1
ATOM 997 N N . ASP A 1 124 ? -13.728 0.814 -10.783 1.00 98.38 124 ASP A N 1
ATOM 998 C CA . ASP A 1 124 ? -14.026 -0.018 -9.609 1.00 98.38 124 ASP A CA 1
ATOM 999 C C . ASP A 1 124 ? -13.830 0.800 -8.323 1.00 98.38 124 ASP A C 1
ATOM 1001 O O . ASP A 1 124 ? -12.862 1.559 -8.206 1.00 98.38 124 ASP A O 1
ATOM 1005 N N . GLU A 1 125 ? -14.732 0.636 -7.353 1.00 98.50 125 GLU A N 1
ATOM 1006 C CA . GLU A 1 125 ? -14.743 1.419 -6.116 1.00 98.50 125 GLU A CA 1
ATOM 1007 C C . GLU A 1 125 ? -14.637 0.534 -4.869 1.00 98.50 125 GLU A C 1
ATOM 1009 O O . GLU A 1 125 ? -15.276 -0.516 -4.778 1.00 98.50 125 GLU A O 1
ATOM 1014 N N . PHE A 1 126 ? -13.864 0.996 -3.883 1.00 98.50 126 PHE A N 1
ATOM 1015 C CA . PHE A 1 126 ? -13.725 0.345 -2.581 1.00 98.50 126 PHE A CA 1
ATOM 1016 C C . PHE A 1 126 ? -13.760 1.388 -1.466 1.00 98.50 126 PHE A C 1
ATOM 1018 O O . PHE A 1 126 ? -12.933 2.301 -1.439 1.00 98.50 126 PHE A O 1
ATOM 1025 N N . GLU A 1 127 ? -14.692 1.242 -0.531 1.00 98.50 127 GLU A N 1
ATOM 1026 C CA . GLU A 1 127 ? -14.710 2.013 0.711 1.00 98.50 127 GLU A CA 1
ATOM 1027 C C . GLU A 1 127 ? -13.907 1.270 1.773 1.00 98.50 127 GLU A C 1
ATOM 1029 O O . GLU A 1 127 ? -14.165 0.103 2.058 1.00 98.50 127 GLU A O 1
ATOM 1034 N N . ILE A 1 128 ? -12.918 1.937 2.351 1.00 98.56 128 ILE A N 1
ATOM 1035 C CA . ILE A 1 128 ? -12.014 1.375 3.346 1.00 98.56 128 ILE A CA 1
ATOM 1036 C C . ILE A 1 128 ? -12.204 2.147 4.641 1.00 98.56 128 ILE A C 1
ATOM 1038 O O . ILE A 1 128 ? -12.087 3.374 4.649 1.00 98.56 128 ILE A O 1
ATOM 1042 N N . GLU A 1 129 ? -12.433 1.435 5.738 1.00 98.56 129 GLU A N 1
ATOM 1043 C CA . GLU A 1 129 ? -12.405 2.016 7.076 1.00 98.56 129 GLU A CA 1
ATOM 1044 C C . GLU A 1 129 ? -11.414 1.277 7.968 1.00 98.56 129 GLU A C 1
ATOM 1046 O O . GLU A 1 129 ? -11.335 0.047 7.965 1.00 98.56 129 GLU A O 1
ATOM 1051 N N . LEU A 1 130 ? -10.663 2.045 8.753 1.00 98.62 130 LEU A N 1
ATOM 1052 C CA . LEU A 1 130 ? -9.746 1.537 9.765 1.00 98.62 130 LEU A CA 1
ATOM 1053 C C . LEU A 1 130 ? -10.210 2.008 11.138 1.00 98.62 130 LEU A C 1
ATOM 1055 O O . LEU A 1 130 ? -10.560 3.174 11.309 1.00 98.62 130 LEU A O 1
ATOM 1059 N N . SER A 1 131 ? -10.155 1.124 12.128 1.00 98.31 131 SER A N 1
ATOM 1060 C CA . SER A 1 131 ? -10.274 1.478 13.543 1.00 98.31 131 SER A CA 1
ATOM 1061 C C . SER A 1 131 ? -9.010 1.024 14.255 1.00 98.31 131 SER A C 1
ATOM 1063 O O . SER A 1 131 ? -8.757 -0.174 14.358 1.00 98.31 131 SER A O 1
ATOM 1065 N N . LEU A 1 132 ? -8.212 1.981 14.718 1.00 98.38 132 LEU A N 1
ATOM 1066 C CA . LEU A 1 132 ? -6.888 1.750 15.286 1.00 98.38 132 LEU A CA 1
ATOM 1067 C C . LEU A 1 132 ? -6.858 2.230 16.737 1.00 98.38 132 LEU A C 1
ATOM 1069 O O . LEU A 1 132 ? -7.237 3.362 17.025 1.00 98.38 132 LEU A O 1
ATOM 1073 N N . ILE A 1 133 ? -6.382 1.400 17.660 1.00 98.38 133 ILE A N 1
ATOM 1074 C CA . ILE A 1 133 ? -6.225 1.751 19.076 1.00 98.38 133 ILE A CA 1
ATOM 1075 C C . ILE A 1 133 ? -4.735 1.888 19.380 1.00 98.38 133 ILE A C 1
ATOM 1077 O O . ILE A 1 133 ? -3.973 0.946 19.170 1.00 98.38 133 ILE A O 1
ATOM 1081 N N . SER A 1 134 ? -4.290 3.040 19.890 1.00 98.25 134 SER A N 1
ATOM 1082 C CA . SER A 1 134 ? -2.880 3.210 20.271 1.00 98.25 134 SER A CA 1
ATOM 1083 C C . SER A 1 134 ? -2.493 2.322 21.459 1.00 98.25 134 SER A C 1
ATOM 1085 O O . SER A 1 134 ? -3.340 1.968 22.284 1.00 98.25 134 SER A O 1
ATOM 1087 N N . PRO A 1 135 ? -1.205 1.977 21.612 1.00 96.94 135 PRO A N 1
ATOM 1088 C CA . PRO A 1 135 ? -0.708 1.378 22.845 1.00 96.94 135 PRO A CA 1
ATOM 1089 C C . PRO A 1 135 ? -0.958 2.258 24.077 1.00 96.94 135 PRO A C 1
ATOM 1091 O O . PRO A 1 135 ? -1.235 3.458 23.999 1.00 96.94 135 PRO A O 1
ATOM 1094 N N . GLY A 1 136 ? -0.840 1.657 25.262 1.00 95.75 136 GLY A N 1
ATOM 1095 C CA . GLY A 1 136 ? -0.996 2.389 26.522 1.00 95.75 136 GLY A CA 1
ATOM 1096 C C . GLY A 1 136 ? 0.090 3.446 26.751 1.00 95.75 136 GLY A C 1
ATOM 1097 O O . GLY A 1 136 ? -0.222 4.547 27.194 1.00 95.75 136 GLY A O 1
ATOM 1098 N N . HIS A 1 137 ? 1.346 3.116 26.442 1.00 93.62 137 HIS A N 1
ATOM 1099 C CA . HIS A 1 137 ? 2.506 3.957 26.767 1.00 93.62 137 HIS A CA 1
ATOM 1100 C C . HIS A 1 137 ? 3.069 4.731 25.571 1.00 93.62 137 HIS A C 1
ATOM 1102 O O . HIS A 1 137 ? 3.642 5.800 25.766 1.00 93.62 137 HIS A O 1
ATOM 1108 N N . ASP A 1 138 ? 2.852 4.235 24.353 1.00 94.62 138 ASP A N 1
ATOM 1109 C CA . ASP A 1 138 ? 3.398 4.815 23.128 1.00 94.62 138 ASP A CA 1
ATOM 1110 C C . ASP A 1 138 ? 2.304 5.396 22.236 1.00 94.62 138 ASP A C 1
ATOM 1112 O O . ASP A 1 138 ? 1.147 4.970 22.261 1.00 94.62 138 ASP A O 1
ATOM 1116 N N . ARG A 1 139 ? 2.687 6.381 21.421 1.00 96.94 139 ARG A N 1
ATOM 1117 C CA . ARG A 1 139 ? 1.818 6.957 20.387 1.00 96.94 139 ARG A CA 1
ATOM 1118 C C . ARG A 1 139 ? 1.516 5.900 19.334 1.00 96.94 139 ARG A C 1
ATOM 1120 O O . ARG A 1 139 ? 2.411 5.143 18.977 1.00 96.94 139 ARG A O 1
ATOM 1127 N N . GLY A 1 140 ? 0.286 5.877 18.830 1.00 97.88 140 GLY A N 1
ATOM 1128 C CA . GLY A 1 140 ? -0.068 5.034 17.693 1.00 97.88 140 GLY A CA 1
ATOM 1129 C C . GLY A 1 140 ? 0.397 5.646 16.371 1.00 97.88 140 GLY A C 1
ATOM 1130 O O . GLY A 1 140 ? 0.609 6.861 16.289 1.00 97.88 140 GLY A O 1
ATOM 1131 N N . ALA A 1 141 ? 0.561 4.811 15.347 1.00 98.25 141 ALA A N 1
ATOM 1132 C CA . ALA A 1 141 ? 0.840 5.270 13.990 1.00 98.25 141 ALA A CA 1
ATOM 1133 C C . ALA A 1 141 ? 0.267 4.325 12.926 1.00 98.25 141 ALA A C 1
ATOM 1135 O O . ALA A 1 141 ? 0.434 3.112 13.025 1.00 98.25 141 ALA A O 1
ATOM 1136 N N . LEU A 1 142 ? -0.339 4.874 11.869 1.00 98.62 142 LEU A N 1
ATOM 1137 C CA . LEU A 1 142 ? -0.468 4.153 10.607 1.00 98.62 142 LEU A CA 1
ATOM 1138 C C . LEU A 1 142 ? 0.853 4.402 9.897 1.00 98.62 142 LEU A C 1
ATOM 1140 O O . LEU A 1 142 ? 1.182 5.549 9.591 1.00 98.62 142 LEU A O 1
ATOM 1144 N N . VAL A 1 143 ? 1.643 3.348 9.748 1.00 98.25 143 VAL A N 1
ATOM 1145 C CA . VAL A 1 143 ? 3.036 3.437 9.304 1.00 98.25 143 VAL A CA 1
ATOM 1146 C C . VAL A 1 143 ? 3.099 3.473 7.786 1.00 98.25 143 VAL A C 1
ATOM 1148 O O . VAL A 1 143 ? 3.842 4.274 7.234 1.00 98.25 143 VAL A O 1
ATOM 1151 N N . ASN A 1 144 ? 2.293 2.650 7.118 1.00 97.75 144 ASN A N 1
ATOM 1152 C CA . ASN A 1 144 ? 2.206 2.628 5.666 1.00 97.75 144 ASN A CA 1
ATOM 1153 C C . ASN A 1 144 ? 0.783 2.307 5.209 1.00 97.75 144 ASN A C 1
ATOM 1155 O O . ASN A 1 144 ? 0.093 1.494 5.829 1.00 97.75 144 ASN A O 1
ATOM 1159 N N . SER A 1 145 ? 0.380 2.900 4.088 1.00 98.25 145 SER A N 1
ATOM 1160 C CA . SER A 1 145 ? -0.899 2.647 3.444 1.00 98.25 145 SER A CA 1
ATOM 1161 C C . SER A 1 145 ? -0.792 2.861 1.941 1.00 98.25 145 SER A C 1
ATOM 1163 O O . SER A 1 145 ? -0.741 3.999 1.483 1.00 98.25 145 SER A O 1
ATOM 1165 N N . CYS A 1 146 ? -0.837 1.780 1.163 1.00 97.88 146 CYS A N 1
ATOM 1166 C CA . CYS A 1 146 ? -0.687 1.822 -0.291 1.00 97.88 146 CYS A CA 1
ATOM 1167 C C . CYS A 1 146 ? -1.671 0.893 -1.008 1.00 97.88 146 CYS A C 1
ATOM 1169 O O . CYS A 1 146 ? -2.027 -0.168 -0.500 1.00 97.88 146 CYS A O 1
ATOM 1171 N N . CYS A 1 147 ? -2.041 1.255 -2.235 1.00 98.25 147 CYS A N 1
ATOM 1172 C CA . CYS A 1 147 ? -2.573 0.307 -3.212 1.00 98.25 147 CYS A CA 1
ATOM 1173 C C . CYS A 1 147 ? -1.430 -0.254 -4.045 1.00 98.25 147 CYS A C 1
ATOM 1175 O O . CYS A 1 147 ? -0.656 0.532 -4.594 1.00 98.25 147 CYS A O 1
ATOM 1177 N N . TRP A 1 148 ? -1.363 -1.574 -4.188 1.00 97.38 148 TRP A N 1
ATOM 1178 C CA . TRP A 1 148 ? -0.456 -2.260 -5.108 1.00 97.38 148 TRP A CA 1
ATOM 1179 C C . TRP A 1 148 ? -1.261 -2.929 -6.221 1.00 97.38 148 TRP A C 1
ATOM 1181 O O . TRP A 1 148 ? -2.193 -3.687 -5.949 1.00 97.38 148 TRP A O 1
ATOM 1191 N N . TYR A 1 149 ? -0.899 -2.628 -7.465 1.00 97.00 149 TYR A N 1
ATOM 1192 C CA . TYR A 1 149 ? -1.434 -3.236 -8.676 1.00 97.00 149 TYR A CA 1
ATOM 1193 C C . TYR A 1 149 ? -0.412 -4.229 -9.225 1.00 97.00 149 TYR A C 1
ATOM 1195 O O . TYR A 1 149 ? 0.648 -3.846 -9.711 1.00 97.00 149 TYR A O 1
ATOM 1203 N N . GLU A 1 150 ? -0.736 -5.510 -9.138 1.00 94.31 150 GLU A N 1
ATOM 1204 C CA . GLU A 1 150 ? 0.194 -6.617 -9.345 1.00 94.31 150 GLU A CA 1
ATOM 1205 C C . GLU A 1 150 ? -0.227 -7.452 -10.553 1.00 94.31 150 GLU A C 1
ATOM 1207 O O . GLU A 1 150 ? -1.421 -7.631 -10.832 1.00 94.31 150 GLU A O 1
ATOM 1212 N N . LEU A 1 151 ? 0.751 -8.021 -11.256 1.00 92.81 151 LEU A N 1
ATOM 1213 C CA . LEU A 1 151 ? 0.452 -9.078 -12.216 1.00 92.81 151 L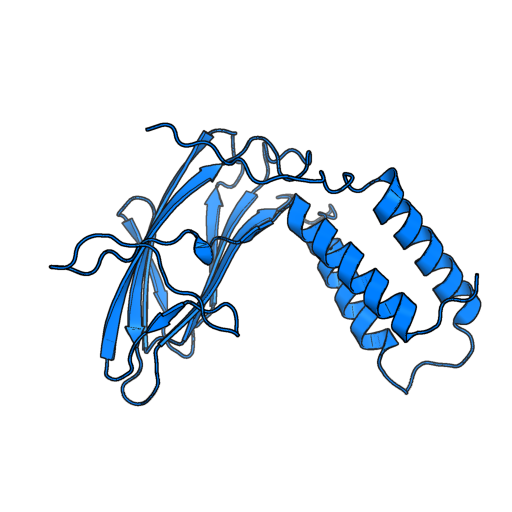EU A CA 1
ATOM 1214 C C . LEU A 1 151 ? -0.002 -10.330 -11.457 1.00 92.81 151 LEU A C 1
ATOM 1216 O O . LEU A 1 151 ? 0.647 -10.786 -10.521 1.00 92.81 151 LEU A O 1
ATOM 1220 N N . SER A 1 152 ? -1.113 -10.921 -11.889 1.00 83.75 152 SER A N 1
ATOM 1221 C CA . SER A 1 152 ? -1.640 -12.167 -11.316 1.00 83.75 152 SER A CA 1
ATOM 1222 C C . SER A 1 152 ? -0.825 -13.408 -11.712 1.00 83.75 152 SER A C 1
ATOM 1224 O O . SER A 1 152 ? -0.935 -14.451 -11.071 1.00 83.75 152 SER A O 1
ATOM 1226 N N . ASP A 1 153 ? -0.005 -13.301 -12.759 1.00 85.25 153 ASP A N 1
ATOM 1227 C CA . ASP A 1 153 ? 0.878 -14.357 -13.254 1.00 85.25 153 ASP A CA 1
ATOM 1228 C C . ASP A 1 153 ? 2.292 -14.183 -12.689 1.00 85.25 153 ASP A C 1
ATOM 1230 O O . ASP A 1 153 ? 3.035 -13.299 -13.117 1.00 85.25 153 ASP A O 1
ATOM 1234 N N . SER A 1 154 ? 2.672 -15.061 -11.760 1.00 77.56 154 SER A N 1
ATOM 1235 C CA . SER A 1 154 ? 3.974 -15.032 -11.083 1.00 77.56 154 SER A CA 1
ATOM 1236 C C . SER A 1 154 ? 5.167 -15.360 -11.984 1.00 77.56 154 SER A C 1
ATOM 1238 O O . SER A 1 154 ? 6.308 -15.202 -11.556 1.00 77.56 154 SER A O 1
ATOM 1240 N N . SER A 1 155 ? 4.940 -15.816 -13.222 1.00 79.56 155 SER A N 1
ATOM 1241 C CA . SER A 1 155 ? 6.013 -16.001 -14.207 1.00 79.56 155 SER A CA 1
ATOM 1242 C C . SER A 1 155 ? 6.420 -14.699 -14.904 1.00 79.56 155 SER A C 1
ATOM 1244 O O . SER A 1 155 ? 7.432 -14.661 -15.607 1.00 79.56 155 SER A O 1
ATOM 1246 N N . LYS A 1 156 ? 5.642 -13.625 -14.720 1.00 84.50 156 LYS A N 1
ATOM 1247 C CA . LYS A 1 156 ? 5.903 -12.311 -15.302 1.00 84.50 156 LYS A CA 1
ATOM 1248 C C . LYS A 1 156 ? 6.522 -11.373 -14.275 1.00 84.50 156 LYS A C 1
ATOM 1250 O O . LYS A 1 156 ? 6.245 -11.448 -13.086 1.00 84.50 156 LYS A O 1
ATOM 1255 N N . ILE A 1 157 ? 7.331 -10.449 -14.779 1.00 84.25 157 ILE A N 1
ATOM 1256 C CA . ILE A 1 157 ? 7.945 -9.384 -13.990 1.00 84.25 157 ILE A CA 1
ATOM 1257 C C . ILE A 1 157 ? 7.076 -8.136 -14.122 1.00 84.25 157 ILE A C 1
ATOM 1259 O O . ILE A 1 157 ? 6.901 -7.622 -15.231 1.00 84.25 157 ILE A O 1
ATOM 1263 N N . ASP A 1 158 ? 6.542 -7.651 -13.003 1.00 86.38 158 ASP A N 1
ATOM 1264 C CA . ASP A 1 158 ? 5.925 -6.329 -12.938 1.00 86.38 158 ASP A CA 1
ATOM 1265 C C . ASP A 1 158 ? 6.953 -5.246 -12.539 1.00 86.38 158 ASP A C 1
ATOM 1267 O O . ASP A 1 158 ? 8.055 -5.559 -12.071 1.00 86.38 158 ASP A O 1
ATOM 1271 N N . PRO A 1 159 ? 6.640 -3.955 -12.762 1.00 91.31 159 PRO A N 1
ATOM 1272 C CA . PRO A 1 159 ? 7.535 -2.862 -12.396 1.00 91.31 159 PRO A CA 1
ATOM 1273 C C . PRO A 1 159 ? 7.947 -2.834 -10.917 1.00 91.31 159 PRO A C 1
ATOM 1275 O O . PRO A 1 159 ? 9.089 -2.478 -10.630 1.00 91.31 159 PRO A O 1
ATOM 1278 N N . SER A 1 160 ? 7.059 -3.204 -9.988 1.00 89.81 160 SER A N 1
ATOM 1279 C CA . SER A 1 160 ? 7.361 -3.193 -8.551 1.00 89.81 160 SER A CA 1
ATOM 1280 C C . SER A 1 160 ? 8.383 -4.266 -8.186 1.00 89.81 160 SER A C 1
ATOM 1282 O O . SER A 1 160 ? 9.333 -3.962 -7.473 1.00 89.81 160 SER A O 1
ATOM 1284 N N . PHE A 1 161 ? 8.267 -5.470 -8.752 1.00 90.12 161 PHE A N 1
ATOM 1285 C CA . PHE A 1 161 ? 9.279 -6.514 -8.585 1.00 90.12 161 PHE A CA 1
ATOM 1286 C C . PHE A 1 161 ? 10.662 -6.034 -9.040 1.00 90.12 161 PHE A C 1
ATOM 1288 O O . PHE A 1 161 ? 11.639 -6.141 -8.305 1.00 90.12 161 PHE A O 1
ATOM 1295 N N . LEU A 1 162 ? 10.754 -5.446 -10.240 1.00 91.12 162 LEU A N 1
ATOM 1296 C CA . LEU A 1 162 ? 12.027 -4.921 -10.738 1.00 91.12 162 LEU A CA 1
ATOM 1297 C C . LEU A 1 162 ? 12.576 -3.798 -9.843 1.00 91.12 162 LEU A C 1
ATOM 1299 O O . LEU A 1 162 ? 13.789 -3.697 -9.674 1.00 91.12 162 LEU A O 1
ATOM 1303 N N . ALA A 1 163 ? 11.706 -2.956 -9.280 1.00 92.94 163 ALA A N 1
ATOM 1304 C CA . ALA A 1 163 ? 12.114 -1.918 -8.340 1.00 92.94 163 ALA A CA 1
ATOM 1305 C C . ALA A 1 163 ? 12.748 -2.507 -7.073 1.00 92.94 163 ALA A C 1
ATOM 1307 O O . ALA A 1 163 ? 13.801 -2.032 -6.649 1.00 92.94 163 ALA A O 1
ATOM 1308 N N . ASP A 1 164 ? 12.140 -3.549 -6.505 1.00 91.44 164 ASP A N 1
ATOM 1309 C CA . ASP A 1 164 ? 12.642 -4.213 -5.301 1.00 91.44 164 ASP A CA 1
ATOM 1310 C C . ASP A 1 164 ? 13.998 -4.889 -5.562 1.00 91.44 164 ASP A C 1
ATOM 1312 O O . ASP A 1 164 ? 14.945 -4.687 -4.800 1.00 91.44 164 ASP A O 1
ATOM 1316 N N . GLU A 1 165 ? 14.148 -5.597 -6.687 1.00 92.00 165 GLU A N 1
ATOM 1317 C CA . GLU A 1 165 ? 15.426 -6.212 -7.084 1.00 92.00 165 GLU A CA 1
ATOM 1318 C C . GLU A 1 165 ? 16.532 -5.169 -7.317 1.00 92.00 165 GLU A C 1
ATOM 1320 O O . GLU A 1 165 ? 17.687 -5.365 -6.928 1.00 92.00 165 GLU A O 1
ATOM 1325 N N . LEU A 1 166 ? 16.188 -4.026 -7.919 1.00 91.50 166 LEU A N 1
ATOM 1326 C CA . LEU A 1 166 ? 17.120 -2.914 -8.096 1.00 91.50 166 LEU A CA 1
ATOM 1327 C C . LEU A 1 166 ? 17.572 -2.337 -6.751 1.00 91.50 166 LEU A C 1
ATOM 1329 O O . LEU A 1 166 ? 18.759 -2.060 -6.583 1.00 91.50 166 LEU A O 1
ATOM 1333 N N . GLU A 1 167 ? 16.675 -2.180 -5.779 1.00 91.38 167 GLU A N 1
ATOM 1334 C CA . GLU A 1 167 ? 17.057 -1.697 -4.449 1.00 91.38 167 GLU A CA 1
ATOM 1335 C C . GLU A 1 167 ? 17.922 -2.691 -3.679 1.00 91.38 167 GLU A C 1
ATOM 1337 O O . GLU A 1 167 ? 18.918 -2.280 -3.079 1.00 91.38 167 GLU A O 1
ATOM 1342 N N . ILE A 1 168 ? 17.611 -3.989 -3.749 1.00 89.69 168 ILE A N 1
ATOM 1343 C CA . ILE A 1 168 ? 18.457 -5.047 -3.181 1.00 89.69 168 ILE A CA 1
ATOM 1344 C C . ILE A 1 168 ? 19.864 -4.963 -3.780 1.00 89.69 168 ILE A C 1
ATOM 1346 O O . ILE A 1 168 ? 20.856 -4.948 -3.047 1.00 89.69 168 ILE A O 1
ATOM 1350 N N . LEU A 1 169 ? 19.966 -4.834 -5.105 1.00 8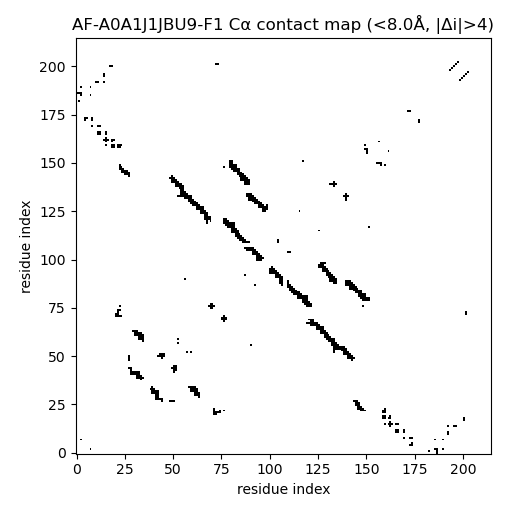6.56 169 LEU A N 1
ATOM 1351 C CA . LEU A 1 169 ? 21.244 -4.629 -5.780 1.00 86.56 169 LEU A CA 1
ATOM 1352 C C . LEU A 1 169 ? 21.952 -3.363 -5.277 1.00 86.56 169 LEU A C 1
ATOM 1354 O O . LEU A 1 169 ? 23.149 -3.403 -5.001 1.00 86.56 169 LEU A O 1
ATOM 1358 N N . GLY A 1 170 ? 21.226 -2.258 -5.102 1.00 86.00 170 GLY A N 1
ATOM 1359 C CA . GLY A 1 170 ? 21.755 -1.018 -4.532 1.00 86.00 170 GLY A CA 1
ATOM 1360 C C . GLY A 1 170 ? 22.364 -1.202 -3.136 1.00 86.00 170 GLY A C 1
ATOM 1361 O O . GLY A 1 170 ? 23.423 -0.638 -2.860 1.00 86.00 170 GLY A O 1
ATOM 1362 N N . ILE A 1 171 ? 21.750 -2.028 -2.282 1.00 85.75 171 ILE A N 1
ATOM 1363 C CA . ILE A 1 171 ? 22.279 -2.380 -0.952 1.00 85.75 171 ILE A CA 1
ATOM 1364 C C . ILE A 1 171 ? 23.586 -3.170 -1.078 1.00 85.75 171 ILE A C 1
ATOM 1366 O O . ILE A 1 171 ? 24.566 -2.842 -0.407 1.00 85.75 171 ILE A O 1
ATOM 1370 N N . PHE A 1 172 ? 23.637 -4.177 -1.955 1.00 82.44 172 PHE A N 1
ATOM 1371 C CA . PHE A 1 172 ? 24.862 -4.952 -2.182 1.00 82.44 172 PHE A CA 1
ATOM 1372 C C . PHE A 1 172 ? 26.003 -4.085 -2.721 1.00 82.44 172 PHE A C 1
ATOM 1374 O O . PHE A 1 172 ? 27.141 -4.215 -2.266 1.00 82.44 172 PHE A O 1
ATOM 1381 N N . LEU A 1 173 ? 25.700 -3.164 -3.637 1.00 78.88 173 LEU A N 1
ATOM 1382 C CA . LEU A 1 173 ? 26.676 -2.224 -4.189 1.00 78.88 173 LEU A CA 1
ATOM 1383 C C . LEU A 1 173 ? 27.199 -1.223 -3.155 1.00 78.88 173 LEU A C 1
ATOM 1385 O O . LEU A 1 173 ? 28.310 -0.735 -3.311 1.00 78.88 173 LEU A O 1
ATOM 1389 N N . ALA 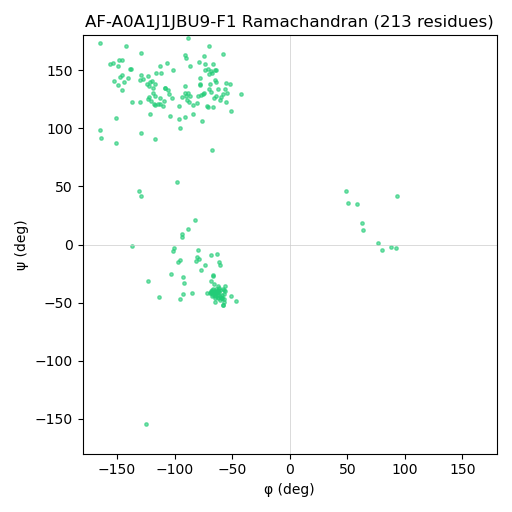A 1 174 ? 26.432 -0.917 -2.109 1.00 77.44 174 ALA A N 1
ATOM 1390 C CA . ALA A 1 174 ? 26.889 -0.060 -1.018 1.00 77.44 174 ALA A CA 1
ATOM 1391 C C . ALA A 1 174 ? 27.798 -0.791 -0.011 1.00 77.44 174 ALA A C 1
ATOM 1393 O O . ALA A 1 174 ? 28.417 -0.144 0.833 1.00 77.44 174 ALA A O 1
ATOM 1394 N N . SER A 1 175 ? 27.872 -2.126 -0.061 1.00 72.94 175 SER A N 1
ATOM 1395 C CA . SER A 1 175 ? 28.670 -2.908 0.885 1.00 72.94 175 SER A CA 1
ATOM 1396 C C . SER A 1 175 ? 30.159 -2.913 0.509 1.00 72.94 175 SER A C 1
ATOM 1398 O O . SER A 1 175 ? 30.528 -3.282 -0.600 1.00 72.94 175 SER A O 1
ATOM 1400 N N . GLU A 1 176 ? 31.040 -2.562 1.453 1.00 61.28 176 GLU A N 1
ATOM 1401 C CA . GLU A 1 176 ? 32.493 -2.391 1.227 1.00 61.28 176 GLU A CA 1
ATOM 1402 C C . GLU A 1 176 ? 33.246 -3.673 0.793 1.00 61.28 176 GLU A C 1
ATOM 1404 O O . GLU A 1 176 ? 34.414 -3.608 0.415 1.00 61.28 176 GLU A O 1
ATOM 1409 N N . ASN A 1 177 ? 32.591 -4.839 0.811 1.00 59.47 177 ASN A N 1
ATOM 1410 C CA . ASN A 1 177 ? 33.190 -6.152 0.535 1.00 59.47 177 ASN A CA 1
ATOM 1411 C C . ASN A 1 177 ? 33.078 -6.617 -0.931 1.00 59.47 177 ASN A C 1
ATOM 1413 O O . ASN A 1 177 ? 33.412 -7.762 -1.240 1.00 59.47 177 ASN A O 1
ATOM 1417 N N . HIS A 1 178 ? 32.592 -5.778 -1.845 1.00 60.91 178 HIS A N 1
ATOM 1418 C CA . HIS A 1 178 ? 32.469 -6.138 -3.259 1.00 60.91 178 HIS A CA 1
ATOM 1419 C C . HIS A 1 178 ? 33.839 -6.275 -3.964 1.00 60.91 178 HIS A C 1
ATOM 1421 O O . HIS A 1 178 ? 34.759 -5.483 -3.753 1.00 60.91 178 HIS A O 1
ATOM 1427 N N . GLN A 1 179 ? 33.964 -7.313 -4.800 1.00 62.09 179 GLN A N 1
ATOM 1428 C CA . GLN A 1 179 ? 35.198 -7.743 -5.471 1.00 62.09 179 GLN A CA 1
ATOM 1429 C C . GLN A 1 179 ? 35.639 -6.748 -6.575 1.00 62.09 179 GLN A C 1
ATOM 1431 O O . GLN A 1 179 ? 34.781 -6.152 -7.224 1.00 62.09 179 GLN A O 1
ATOM 1436 N N . PRO A 1 180 ? 36.950 -6.555 -6.828 1.00 53.56 180 PRO A N 1
ATOM 1437 C CA . PRO A 1 180 ? 37.463 -5.356 -7.502 1.00 53.56 180 PRO A CA 1
ATOM 1438 C C . PRO A 1 180 ? 37.398 -5.336 -9.045 1.00 53.56 180 PRO A C 1
ATOM 1440 O O . PRO A 1 180 ? 38.117 -4.549 -9.646 1.00 53.56 180 PRO A O 1
ATOM 1443 N N . ASP A 1 181 ? 36.551 -6.131 -9.710 1.00 61.88 181 ASP A N 1
ATOM 1444 C CA . ASP A 1 181 ? 36.478 -6.147 -11.191 1.00 61.88 181 ASP A CA 1
ATOM 1445 C C . ASP A 1 181 ? 35.045 -6.023 -11.741 1.00 61.88 181 ASP A C 1
ATOM 1447 O O . ASP A 1 181 ? 34.607 -6.771 -12.609 1.00 61.88 181 ASP A O 1
ATOM 1451 N N . LEU A 1 182 ? 34.278 -5.078 -11.187 1.00 67.38 182 LEU A N 1
ATOM 1452 C CA . LEU A 1 182 ? 32.877 -4.831 -11.558 1.00 67.38 182 LEU A CA 1
ATOM 1453 C C . LEU A 1 182 ? 32.692 -3.630 -12.500 1.00 67.38 182 LEU A C 1
ATOM 1455 O O . LEU A 1 182 ? 31.574 -3.356 -12.925 1.00 67.38 182 LEU A O 1
ATOM 1459 N N . GLU A 1 183 ? 33.742 -2.882 -12.857 1.00 66.19 183 GLU A N 1
ATOM 1460 C CA . GLU A 1 183 ? 33.591 -1.597 -13.569 1.00 66.19 183 GLU A CA 1
ATOM 1461 C C . GLU A 1 183 ? 32.841 -1.714 -14.909 1.00 66.19 183 GLU A C 1
ATOM 1463 O O . GLU A 1 183 ? 32.017 -0.854 -15.252 1.00 66.19 183 GLU A O 1
ATOM 1468 N N . THR A 1 184 ? 33.085 -2.792 -15.660 1.00 69.44 184 THR A N 1
ATOM 1469 C CA . THR A 1 184 ? 32.404 -3.057 -16.939 1.00 69.44 184 THR A CA 1
ATOM 1470 C C . THR A 1 184 ? 30.921 -3.378 -16.731 1.00 69.44 184 THR A C 1
ATOM 1472 O O . THR A 1 184 ? 30.065 -2.875 -17.472 1.00 69.44 184 THR A O 1
ATOM 1475 N N . ASP A 1 185 ? 30.600 -4.141 -15.688 1.00 74.25 185 ASP A N 1
ATOM 1476 C CA . ASP A 1 185 ? 29.231 -4.524 -15.339 1.00 74.25 185 ASP A CA 1
ATOM 1477 C C . ASP A 1 185 ? 28.444 -3.329 -14.789 1.00 74.25 185 ASP A C 1
ATOM 1479 O O . ASP A 1 185 ? 27.323 -3.072 -15.227 1.00 74.25 185 ASP A O 1
ATOM 1483 N N . LEU A 1 186 ? 29.061 -2.506 -13.934 1.00 72.81 186 LEU A N 1
ATOM 1484 C CA . LEU A 1 186 ? 28.476 -1.264 -13.413 1.00 72.81 186 LEU A CA 1
ATOM 1485 C C . LEU A 1 186 ? 28.226 -0.242 -14.528 1.00 72.81 186 LEU A C 1
ATOM 1487 O O . LEU A 1 186 ? 27.197 0.438 -14.543 1.00 72.81 186 LEU A O 1
ATOM 1491 N N . THR A 1 187 ? 29.130 -0.156 -15.508 1.00 75.44 187 THR A N 1
ATOM 1492 C CA . THR A 1 187 ? 28.933 0.687 -16.695 1.00 75.44 187 THR A CA 1
ATOM 1493 C C . THR A 1 187 ? 27.765 0.188 -17.547 1.00 75.44 187 THR A C 1
ATOM 1495 O O . THR A 1 187 ? 26.980 0.993 -18.057 1.00 75.44 187 THR A O 1
ATOM 1498 N N . SER A 1 188 ? 27.633 -1.129 -17.706 1.00 81.94 188 SER A N 1
ATOM 1499 C CA . SER A 1 188 ? 26.535 -1.748 -18.454 1.00 81.94 188 SER A CA 1
ATOM 1500 C C . SER A 1 188 ? 25.194 -1.544 -17.748 1.00 81.94 188 SER A C 1
ATOM 1502 O O . SER A 1 188 ? 24.236 -1.098 -18.381 1.00 81.94 188 SER A O 1
ATOM 1504 N N . LEU A 1 189 ? 25.147 -1.742 -16.429 1.00 80.81 189 LEU A N 1
ATOM 1505 C CA . LEU A 1 189 ? 23.983 -1.451 -15.596 1.00 80.81 189 LEU A CA 1
ATOM 1506 C C . LEU A 1 189 ? 23.583 0.024 -15.690 1.00 80.81 189 LEU A C 1
ATOM 1508 O O . LEU A 1 189 ? 22.419 0.333 -15.927 1.00 80.81 189 LEU A O 1
ATOM 1512 N N . GLY A 1 190 ? 24.546 0.944 -15.594 1.00 78.44 190 GLY A N 1
ATOM 1513 C CA . GLY A 1 190 ? 24.289 2.376 -15.725 1.00 78.44 190 GLY A CA 1
ATOM 1514 C C . GLY A 1 190 ? 23.605 2.742 -17.047 1.00 78.44 190 GLY A C 1
ATOM 1515 O O . GLY A 1 190 ? 22.666 3.542 -17.037 1.00 78.44 190 GLY A O 1
ATOM 1516 N N . LYS A 1 191 ? 24.013 2.115 -18.161 1.00 82.19 191 LYS A N 1
ATOM 1517 C CA . LYS A 1 191 ? 23.363 2.278 -19.474 1.00 82.19 191 LYS A CA 1
ATOM 1518 C C . LYS A 1 191 ? 21.960 1.676 -19.505 1.00 82.19 191 LYS A C 1
ATOM 1520 O O . LYS A 1 191 ? 21.060 2.296 -20.061 1.00 82.19 191 LYS A O 1
ATOM 1525 N N . ILE A 1 192 ? 21.754 0.498 -18.915 1.00 82.75 192 ILE A N 1
ATOM 1526 C CA . ILE A 1 192 ? 20.421 -0.120 -18.822 1.00 82.75 192 ILE A CA 1
ATOM 1527 C C . ILE A 1 192 ? 19.471 0.796 -18.043 1.00 82.75 192 ILE A C 1
ATOM 1529 O O . ILE A 1 192 ? 18.363 1.063 -18.505 1.00 82.75 192 ILE A O 1
ATOM 1533 N N . LEU A 1 193 ? 19.925 1.357 -16.920 1.00 83.50 193 LEU A N 1
ATOM 1534 C CA . LEU A 1 193 ? 19.149 2.313 -16.131 1.00 83.50 193 LEU A CA 1
ATOM 1535 C C . LEU A 1 193 ? 18.820 3.586 -16.925 1.00 83.50 193 LEU A C 1
ATOM 1537 O O . LEU A 1 193 ? 17.711 4.096 -16.798 1.00 83.50 193 LEU A O 1
ATOM 1541 N N . ASP A 1 194 ? 19.729 4.082 -17.777 1.00 81.88 194 ASP A N 1
ATOM 1542 C CA . ASP A 1 194 ? 19.426 5.200 -18.691 1.00 81.88 194 ASP A CA 1
ATOM 1543 C C . ASP A 1 194 ? 18.343 4.840 -19.709 1.00 81.88 194 ASP A C 1
ATOM 1545 O O . ASP A 1 194 ? 17.466 5.656 -19.992 1.00 81.88 194 ASP A O 1
ATOM 1549 N N . ILE A 1 195 ? 18.383 3.622 -20.253 1.00 78.69 195 ILE A N 1
ATOM 1550 C CA . ILE A 1 195 ? 17.379 3.148 -21.209 1.00 78.69 195 ILE A CA 1
ATOM 1551 C C . ILE A 1 195 ? 16.011 3.060 -20.529 1.00 78.69 195 ILE A C 1
ATOM 1553 O O . ILE A 1 195 ? 15.034 3.612 -21.042 1.00 78.69 195 ILE A O 1
ATOM 1557 N N . ILE A 1 196 ? 15.950 2.428 -19.354 1.00 78.69 196 ILE A N 1
ATOM 1558 C CA . ILE A 1 196 ? 14.723 2.320 -18.559 1.00 78.69 196 ILE A CA 1
ATOM 1559 C C . ILE A 1 196 ? 14.192 3.720 -18.238 1.00 78.69 196 ILE A C 1
ATOM 1561 O O . ILE A 1 196 ? 13.047 4.034 -18.549 1.00 78.69 196 ILE A O 1
ATOM 1565 N N . SER A 1 197 ? 15.041 4.589 -17.693 1.00 77.06 197 SER A N 1
ATOM 1566 C CA . SER A 1 197 ? 14.685 5.948 -17.284 1.00 77.06 197 SER A CA 1
ATOM 1567 C C . SER A 1 197 ? 14.220 6.839 -18.443 1.00 77.06 197 SER A C 1
ATOM 1569 O O . SER A 1 197 ? 13.256 7.595 -18.285 1.00 77.06 197 SER A O 1
ATOM 1571 N N . GLY A 1 198 ? 14.912 6.789 -19.583 1.00 70.81 198 GLY A N 1
ATOM 1572 C CA . GLY A 1 198 ? 14.750 7.743 -20.680 1.00 70.81 198 GLY A CA 1
ATOM 1573 C C . GLY A 1 198 ? 13.754 7.330 -21.762 1.00 70.81 198 GLY A C 1
ATOM 1574 O O . GLY A 1 198 ? 13.185 8.211 -22.412 1.00 70.81 198 GLY A O 1
ATOM 1575 N N . TYR A 1 199 ? 13.552 6.025 -21.964 1.00 66.81 199 TYR A N 1
ATOM 1576 C CA . TYR A 1 199 ? 12.772 5.501 -23.093 1.00 66.81 199 TYR A CA 1
ATOM 1577 C C . TYR A 1 199 ? 11.593 4.623 -22.682 1.00 66.81 199 TYR A C 1
ATOM 1579 O O . TYR A 1 199 ? 10.599 4.599 -23.402 1.00 66.81 199 TYR A O 1
ATOM 1587 N N . ILE A 1 200 ? 11.699 3.901 -21.564 1.00 71.44 200 ILE A N 1
ATOM 1588 C CA . ILE A 1 200 ? 10.662 2.954 -21.128 1.00 71.44 200 ILE A CA 1
ATOM 1589 C C . ILE A 1 200 ? 9.725 3.624 -20.131 1.00 71.44 200 ILE A C 1
ATOM 1591 O O . ILE A 1 200 ? 8.506 3.525 -20.247 1.00 71.44 200 ILE A O 1
ATOM 1595 N N . LEU A 1 201 ? 10.299 4.322 -19.155 1.00 75.69 201 LEU A N 1
ATOM 1596 C CA . LEU A 1 201 ? 9.525 5.008 -18.148 1.00 75.69 201 LEU A CA 1
ATOM 1597 C C . LEU A 1 201 ? 8.957 6.318 -18.711 1.00 75.69 201 LEU A C 1
ATOM 1599 O O . LEU A 1 201 ? 9.680 7.090 -19.352 1.00 75.69 201 LEU A O 1
ATOM 1603 N N . PRO A 1 202 ? 7.687 6.622 -18.413 1.00 69.31 202 PRO A N 1
ATOM 1604 C CA . PRO A 1 202 ? 7.064 7.892 -18.744 1.00 69.31 202 PRO A CA 1
ATOM 1605 C C . PRO A 1 202 ? 7.932 9.041 -18.243 1.00 69.31 202 PRO A C 1
ATOM 1607 O O . PRO A 1 202 ? 8.482 9.001 -17.132 1.00 69.31 202 PRO A O 1
ATOM 1610 N N . LYS A 1 203 ? 8.067 10.083 -19.064 1.00 67.44 203 LYS A N 1
ATOM 1611 C CA . LYS A 1 203 ? 8.705 11.318 -18.614 1.00 67.44 203 LYS A CA 1
ATOM 1612 C C . LYS A 1 203 ? 7.809 11.921 -17.547 1.00 67.44 203 LYS A C 1
ATOM 1614 O O . LYS A 1 203 ? 6.633 12.144 -17.821 1.00 67.44 203 LYS A O 1
ATOM 1619 N N . VAL A 1 204 ? 8.370 12.197 -16.369 1.00 56.41 204 VAL A N 1
ATOM 1620 C CA . VAL A 1 204 ? 7.656 12.898 -15.297 1.00 56.41 204 VAL A CA 1
ATOM 1621 C C . VAL A 1 204 ? 7.058 14.170 -15.907 1.00 56.41 204 VAL A C 1
ATOM 1623 O O . VAL A 1 204 ? 7.819 15.026 -16.382 1.00 56.41 204 VAL A O 1
ATOM 1626 N N . PRO A 1 205 ? 5.723 14.305 -15.979 1.00 44.06 205 PRO A N 1
ATOM 1627 C CA . PRO A 1 205 ? 5.142 15.544 -16.444 1.00 44.06 205 PRO A CA 1
ATOM 1628 C C . PRO A 1 205 ? 5.560 16.634 -15.459 1.00 44.06 205 PRO A C 1
ATOM 1630 O O . PRO A 1 205 ? 5.477 16.453 -14.247 1.00 44.06 205 PRO A O 1
ATOM 1633 N N . ARG A 1 206 ? 6.021 17.785 -15.961 1.00 36.78 206 ARG A N 1
ATOM 1634 C CA . ARG A 1 206 ? 6.191 18.980 -15.123 1.00 36.78 206 ARG A CA 1
ATOM 1635 C C . ARG A 1 206 ? 4.800 19.451 -14.694 1.00 36.78 206 ARG A C 1
ATOM 1637 O O . ARG A 1 206 ? 4.228 20.334 -15.326 1.00 36.78 206 ARG A O 1
ATOM 1644 N N . THR A 1 207 ? 4.214 18.843 -13.671 1.00 39.06 207 THR A N 1
ATOM 1645 C CA . THR A 1 207 ? 2.907 19.253 -13.166 1.00 39.06 207 THR A CA 1
ATOM 1646 C C . THR A 1 207 ? 3.064 20.530 -12.349 1.00 39.06 207 THR A C 1
ATOM 1648 O O . THR A 1 207 ? 3.524 20.506 -11.210 1.00 39.06 207 THR A O 1
ATOM 1651 N N . ARG A 1 208 ? 2.630 21.662 -12.923 1.00 34.72 208 ARG A N 1
ATOM 1652 C CA . ARG A 1 208 ? 1.930 22.672 -12.119 1.00 34.72 208 ARG A CA 1
ATOM 1653 C C . ARG A 1 208 ? 0.683 21.982 -11.577 1.00 34.72 208 ARG A C 1
ATOM 1655 O O . ARG A 1 208 ? -0.065 21.402 -12.361 1.00 34.72 208 ARG A O 1
ATOM 1662 N N . GLY A 1 209 ? 0.516 21.991 -10.258 1.00 41.00 209 GLY A N 1
ATOM 1663 C CA . GLY A 1 209 ? -0.627 21.374 -9.599 1.00 41.00 209 GLY A CA 1
ATOM 1664 C C . GLY A 1 209 ? -1.936 21.921 -10.152 1.00 41.00 209 GLY A C 1
ATOM 1665 O O . GLY A 1 209 ? -2.154 23.126 -10.116 1.00 41.00 209 GLY A O 1
ATOM 1666 N N . VAL A 1 210 ? -2.774 21.026 -10.666 1.00 34.88 210 VAL A N 1
ATOM 1667 C CA . VAL A 1 210 ? -4.221 21.207 -10.793 1.00 34.88 210 VAL A CA 1
ATOM 1668 C C . VAL A 1 210 ? -4.830 19.804 -10.717 1.00 34.88 210 VAL A C 1
ATOM 1670 O O . VAL A 1 210 ? -5.002 19.141 -11.735 1.00 34.88 210 VAL A O 1
ATOM 1673 N N . TRP A 1 211 ? -5.111 19.323 -9.506 1.00 38.25 211 TRP A N 1
ATOM 1674 C CA . TRP A 1 211 ? -6.184 18.347 -9.325 1.00 38.25 211 TRP A CA 1
ATOM 1675 C C . TRP A 1 211 ? -7.425 19.177 -9.036 1.00 38.25 211 TRP A C 1
ATOM 1677 O O . TRP A 1 211 ? -7.473 19.912 -8.053 1.00 38.25 211 TRP A O 1
ATOM 1687 N N . GLY A 1 212 ? -8.331 19.184 -10.009 1.00 31.03 212 GLY A N 1
ATOM 1688 C CA . GLY A 1 212 ? -9.533 19.991 -9.978 1.00 31.03 212 GLY A CA 1
ATOM 1689 C C . GLY A 1 212 ? -10.553 19.406 -9.019 1.00 31.03 212 GLY A C 1
ATOM 1690 O O . GLY A 1 212 ? -10.907 18.234 -9.125 1.00 31.03 212 GLY A O 1
ATOM 1691 N N . ASP A 1 213 ? -11.060 20.278 -8.156 1.00 36.06 213 ASP A N 1
ATOM 1692 C CA . ASP A 1 213 ? -12.409 20.200 -7.622 1.00 36.06 213 ASP A CA 1
ATOM 1693 C C . ASP A 1 213 ? -13.398 19.836 -8.732 1.00 36.06 213 ASP A C 1
ATOM 1695 O O . ASP A 1 213 ? -13.449 20.499 -9.776 1.00 36.06 213 ASP A O 1
ATOM 1699 N N . LYS A 1 214 ? -14.223 18.824 -8.470 1.00 30.83 214 LYS A N 1
ATOM 1700 C CA . LYS A 1 214 ? -15.638 18.812 -8.848 1.00 30.83 214 LYS A CA 1
ATOM 1701 C C . LYS A 1 214 ? -16.358 17.696 -8.088 1.00 30.83 214 LYS A C 1
ATOM 1703 O O . LYS A 1 214 ? -16.258 16.543 -8.481 1.00 30.83 214 LYS A O 1
ATOM 1708 N N . ILE A 1 215 ? -17.012 18.145 -7.010 1.00 39.00 215 ILE A N 1
ATOM 1709 C CA . ILE A 1 215 ? -18.299 17.724 -6.414 1.00 39.00 215 ILE A CA 1
ATOM 1710 C C . ILE A 1 215 ? -18.612 16.229 -6.474 1.00 39.00 215 ILE A C 1
ATOM 1712 O O . ILE A 1 215 ? -18.937 15.742 -7.578 1.00 39.00 215 ILE A O 1
#

Radius of gyration: 20.11 Å; Cα contacts (8 Å, |Δi|>4): 415; chains: 1; bounding box: 56×39×50 Å

Nearest PDB structures (foldseek):
  6jz5-assembly1_A  TM=6.202E-01  e=5.201E-05  Mediterraneibacter gnavus
  6jz7-assembly1_A  TM=6.320E-01  e=1.130E-04  Mediterraneibacter gnavus
  6jz6-assembly1_B  TM=5.911E-01  e=5.521E-05  Mediterraneibacter gnavus
  5z18-assembly2_F  TM=6.077E-01  e=1.130E-04  Mediterraneibacter gnavus
  6ec6-assembly1_B-2  TM=6.084E-01  e=1.273E-04  Mediterraneibacter gnavus

Solvent-accessible surface area (backbone atoms only — not comparable to full-atom values): 11847 Å² total; per-residue (Å²): 125,89,72,52,68,70,62,47,36,56,49,35,52,52,48,22,52,56,28,30,48,40,33,42,45,82,42,61,83,65,30,28,35,57,46,90,95,55,78,72,41,74,59,63,69,49,99,81,64,21,40,65,48,60,46,54,55,36,77,48,30,36,40,40,76,49,64,38,58,60,49,29,78,82,35,75,41,64,58,22,20,33,28,44,36,40,28,41,43,21,55,36,35,38,38,27,50,72,90,35,84,74,50,72,36,25,65,87,52,29,63,52,74,44,80,77,35,76,53,37,51,60,66,45,74,46,42,37,38,38,44,34,24,12,29,67,86,42,60,16,29,45,54,45,39,31,40,40,52,38,68,79,52,84,91,57,86,44,51,49,59,54,18,54,55,37,45,53,50,37,54,56,67,70,41,91,81,65,72,96,82,46,67,70,59,54,41,50,50,55,51,51,52,46,47,43,54,71,71,70,41,66,76,80,73,88,70,76,90,76,84,75,89,77,134

Mean predicted aligned error: 7.3 Å

Foldseek 3Di:
DFDDLVNLLVLLLVLLVLLQQFFKDFCLQVKWWDDPPDDIDTFDADPLRKRWADAAFDKTKIKDKDFAAQTGQPRGLFFFWKKKKWFKQAQKKWKDKPNHTDDMDGNVRGIDIHTPDNGDDGGDMIMMMMIGTHYRPDIIIGNGIMMGGHHNDPVDDGSNNSSVVSNVVSVVSPDPPDDDPCRVVSVVVVVVSCCSQPPVRRDDPPDPDDPDDDD

Organism: Planktothrix agardhii (NCBI:txid1160)

Secondary structure (DSSP, 8-state):
-PPPHHHHHHHHHHHHHHHHTTTEEE-GGG-EE--TTS--EEPP--TTS-EEE-SSS-EEEEEEEEE--SEETTEE-TTPEEEEEEEEE-SEEEEEETTEEEEEE-SSS-EEEEEEESS--TT-EEEEEEEEE--SSS-EEEEEEEEEEE-S-TTSPPHHHHHHHHHHHHHHHHSTT--S--HHHHHHHHHHHHHIIIIISPP------------

pLDDT: mean 87.79, std 16.04, range [30.83, 98.75]

Sequence (215 aa):
MSFSTPTLQLKISEVAQRLRLLTQINLQPHWQVINPGESDHPVEINEKEHIPWAAGKQVLKLRQKIIVPRELQGYPLIGLTLRLVLSWWAQDAQIYINNQFVQAGDLFDSYTRILLSSSVQPGDEFEIELSLISPGHDRGALVNSCCWYELSDSSKIDPSFLADELEILGIFLASENHQPDLETDLTSLGKILDIISGYILPKVPRTRGVWGDKI